Protein AF-A0A9P3KB16-F1 (afdb_monomer)

Solvent-accessible surface area (backbone atoms only — not comparable to full-atom values): 18993 Å² total; per-residue (Å²): 110,73,85,57,46,41,63,59,56,58,50,71,43,92,90,51,77,85,72,90,46,70,66,34,51,51,34,48,50,54,50,52,48,59,69,69,42,68,78,70,62,42,81,82,57,81,92,48,54,38,37,39,39,36,44,54,58,78,57,34,30,32,32,38,38,26,36,63,85,86,82,54,80,40,49,46,47,79,49,72,48,74,52,52,84,74,56,46,72,46,55,71,71,55,37,42,48,49,17,48,55,48,45,52,64,72,40,37,90,69,52,61,77,35,54,36,38,39,38,54,89,60,74,74,65,78,75,40,70,65,54,57,55,47,44,51,71,77,42,74,71,62,88,57,78,47,77,59,78,78,89,89,76,92,78,78,85,80,73,76,98,77,76,95,80,77,82,91,61,89,76,67,54,54,40,33,38,35,34,34,24,49,66,83,40,82,61,46,51,35,31,30,39,24,34,41,90,82,26,44,69,62,21,49,40,54,50,38,24,28,57,30,77,73,41,66,41,97,86,76,37,63,38,28,42,55,72,15,29,51,54,34,15,26,62,80,44,33,42,26,29,36,11,51,71,63,54,68,74,85,44,31,48,30,88,85,41,65,51,39,67,71,85,59,54,83,52,67,43,80,28,56,36,34,28,30,43,39,62,88,56,88,48,40,35,36,39,27,30,32,36,25,61,26,65,47,61,91,43,52,80,72,36,39,45,29,33,32,55,77,41,36,65,68,37,54,50,56,56,34,72,37,28,29,93,88,16,53,51,80,44,60,35,32,26,72,37,47,24,69,113

Radius of gyration: 27.2 Å; Cα contacts (8 Å, |Δi|>4): 676; chains: 1; bounding box: 68×43×79 Å

Secondary structure (DSSP, 8-state):
-HHHHHHHHGGGSTT------HHHHHHHHHHHHHHHS---PPPP-TTS-EEEEEEE-SSEEEEEEEEESSSSEEEEEEEEEEPPTTGGGS-HHHHHHHHHHHHHHHTHHHHTTS-EEEE-S-GGGGG-HHHHHHHHHH-TT---EEEE-SS---------SS-TTS--S--PPPEEEEEEEETTEEEEEEEEEE-TTT-HHHHHHHHHHHHTTT-B-TTSSBS--TT-B--EEETTTEEEE--TTTSSSS---BTTBS-B------S---STTEEEE--SSTT-B-S-EEEESS--GGGTTTS-EEEEEEE-HHHHHHHHHT--TTS--SS-EEEEEEEE-

Structure (mmCIF, N/CA/C/O backbone):
data_AF-A0A9P3KB16-F1
#
_entry.id   AF-A0A9P3KB16-F1
#
loop_
_atom_site.group_PDB
_atom_site.id
_atom_site.type_symbol
_atom_site.label_atom_id
_atom_site.label_alt_id
_atom_site.label_comp_id
_atom_site.label_asym_id
_atom_site.label_entity_id
_atom_site.label_seq_id
_atom_site.pdbx_PDB_ins_code
_atom_site.Cartn_x
_atom_site.Cartn_y
_atom_site.Cartn_z
_atom_site.occupancy
_atom_site.B_iso_or_equiv
_atom_site.auth_seq_id
_atom_site.auth_comp_id
_atom_site.auth_asym_id
_atom_site.auth_atom_id
_atom_site.pdbx_PDB_model_num
ATOM 1 N N . MET A 1 1 ? 28.315 -18.501 -31.834 1.00 42.38 1 MET A N 1
ATOM 2 C CA . MET A 1 1 ? 28.571 -17.438 -32.834 1.00 42.38 1 MET A CA 1
ATOM 3 C C . MET A 1 1 ? 29.915 -17.611 -33.540 1.00 42.38 1 MET A C 1
ATOM 5 O O . MET A 1 1 ? 29.888 -17.788 -34.747 1.00 42.38 1 MET A O 1
ATOM 9 N N . ALA A 1 2 ? 31.057 -17.669 -32.836 1.00 36.41 2 ALA A N 1
ATOM 10 C CA . ALA A 1 2 ? 32.393 -17.720 -33.462 1.00 36.41 2 ALA A CA 1
ATOM 11 C C . ALA A 1 2 ? 32.619 -18.868 -34.477 1.00 36.41 2 ALA A C 1
ATOM 13 O O . ALA A 1 2 ? 33.207 -18.644 -35.528 1.00 36.41 2 ALA A O 1
ATOM 14 N N . GLY A 1 3 ? 32.097 -20.076 -34.220 1.00 54.41 3 GLY A N 1
ATOM 15 C CA . GLY A 1 3 ? 32.200 -21.196 -35.172 1.00 54.41 3 GLY A CA 1
ATOM 16 C C . GLY A 1 3 ? 31.319 -21.061 -36.424 1.00 54.41 3 GLY A C 1
ATOM 17 O O . GLY A 1 3 ? 31.620 -21.660 -37.448 1.00 54.41 3 GLY A O 1
ATOM 18 N N . LEU A 1 4 ? 30.251 -20.257 -36.360 1.00 62.94 4 LEU A N 1
ATOM 19 C CA . LEU A 1 4 ? 29.316 -20.044 -37.472 1.00 62.94 4 LEU A CA 1
ATOM 20 C C . LEU A 1 4 ? 29.816 -18.951 -38.427 1.00 62.94 4 LEU A C 1
ATOM 22 O O . LEU A 1 4 ? 29.608 -19.032 -39.631 1.00 62.94 4 LEU A O 1
ATOM 26 N N . THR A 1 5 ? 30.481 -17.928 -37.885 1.00 64.62 5 THR A N 1
ATOM 27 C CA . THR A 1 5 ? 31.008 -16.790 -38.651 1.00 64.62 5 THR A CA 1
ATOM 28 C C . THR A 1 5 ? 32.402 -17.039 -39.223 1.00 64.62 5 THR A C 1
ATOM 30 O O . THR A 1 5 ? 32.790 -16.323 -40.140 1.00 64.62 5 THR A O 1
ATOM 33 N N . GLY A 1 6 ? 33.126 -18.050 -38.723 1.00 76.62 6 GLY A N 1
ATOM 34 C CA . GLY A 1 6 ? 34.499 -18.398 -39.120 1.00 76.62 6 GLY A CA 1
ATOM 35 C C . GLY A 1 6 ? 34.746 -18.367 -40.635 1.00 76.62 6 GLY A C 1
ATOM 36 O O . GLY A 1 6 ? 35.542 -17.546 -41.088 1.00 76.62 6 GLY A O 1
ATOM 37 N N . PRO A 1 7 ? 33.983 -19.130 -41.445 1.00 82.31 7 PRO A N 1
ATOM 38 C CA . PRO A 1 7 ? 34.168 -19.168 -42.898 1.00 82.31 7 PRO A CA 1
ATOM 39 C C . PRO A 1 7 ? 34.006 -17.816 -43.609 1.00 82.31 7 PRO A C 1
ATOM 41 O O . PRO A 1 7 ? 34.542 -17.642 -44.702 1.00 82.31 7 PRO A O 1
ATOM 44 N N . LEU A 1 8 ? 33.262 -16.874 -43.016 1.00 78.50 8 LEU A N 1
ATOM 45 C CA . LEU A 1 8 ? 33.076 -15.519 -43.543 1.00 78.50 8 LEU A CA 1
ATOM 46 C C . LEU A 1 8 ? 34.171 -14.567 -43.057 1.00 78.50 8 LEU A C 1
ATOM 48 O O . LEU A 1 8 ? 34.629 -13.723 -43.820 1.00 78.50 8 LEU A O 1
ATOM 52 N N . THR A 1 9 ? 34.607 -14.698 -41.804 1.00 78.62 9 THR A N 1
ATOM 53 C CA . THR A 1 9 ? 35.692 -13.879 -41.244 1.00 78.62 9 THR A CA 1
ATOM 54 C C . THR A 1 9 ? 37.057 -14.245 -41.823 1.00 78.62 9 THR A C 1
ATOM 56 O O . THR A 1 9 ? 37.911 -13.372 -41.952 1.00 78.62 9 THR A O 1
ATOM 59 N N . ASP A 1 10 ? 37.251 -15.496 -42.244 1.00 79.69 10 ASP A N 1
ATOM 60 C CA . ASP A 1 10 ? 38.486 -15.966 -42.888 1.00 79.69 10 ASP A CA 1
ATOM 61 C C . ASP A 1 10 ? 38.707 -15.324 -44.272 1.00 79.69 10 ASP A C 1
ATOM 63 O O . ASP A 1 10 ? 39.845 -15.090 -44.685 1.00 79.69 10 ASP A O 1
ATOM 67 N N . LEU A 1 11 ? 37.623 -14.932 -44.954 1.00 81.06 11 LEU A N 1
ATOM 68 C CA . LEU A 1 11 ? 37.686 -14.162 -46.203 1.00 81.06 11 LEU A CA 1
ATOM 69 C C . LEU A 1 11 ? 38.125 -12.702 -46.007 1.00 81.06 11 LEU A C 1
ATOM 71 O O . LEU A 1 11 ? 38.444 -12.030 -46.983 1.00 81.06 11 LEU A O 1
ATOM 75 N N . LEU A 1 12 ? 38.116 -12.194 -44.770 1.00 78.44 12 LEU A N 1
ATOM 76 C CA . LEU A 1 12 ? 38.480 -10.807 -44.449 1.00 78.44 12 LEU A CA 1
ATOM 77 C C . LEU A 1 12 ? 39.939 -10.666 -43.988 1.00 78.44 12 LEU A C 1
ATOM 79 O O . LEU A 1 12 ? 40.393 -9.558 -43.693 1.00 78.44 12 LEU A O 1
ATOM 83 N N . GLN A 1 13 ? 40.677 -11.774 -43.898 1.00 82.25 13 GLN A N 1
ATOM 84 C CA . GLN A 1 13 ? 42.080 -11.768 -43.497 1.00 82.25 13 GLN A CA 1
ATOM 85 C C . GLN A 1 13 ? 42.970 -11.197 -44.616 1.00 82.25 13 GLN A C 1
ATOM 87 O O . GLN A 1 13 ? 42.683 -11.303 -45.806 1.00 82.25 13 GLN A O 1
ATOM 92 N N . LYS A 1 14 ? 44.074 -10.535 -44.252 1.00 70.00 14 LYS A N 1
ATOM 93 C CA . LYS A 1 14 ? 45.000 -9.982 -45.252 1.00 70.00 14 LYS A CA 1
ATOM 94 C C . LYS A 1 14 ? 45.726 -11.117 -45.979 1.00 70.00 14 LYS A C 1
ATOM 96 O O . LYS A 1 14 ? 46.419 -11.899 -45.340 1.00 70.00 14 LYS A O 1
ATOM 101 N N . GLY A 1 15 ? 45.629 -11.141 -47.309 1.00 78.56 15 GLY A N 1
ATOM 102 C CA . GLY A 1 15 ? 46.350 -12.089 -48.168 1.00 78.56 15 GLY A CA 1
ATOM 103 C C . GLY A 1 15 ? 45.543 -13.316 -48.607 1.00 78.56 15 GLY A C 1
ATOM 104 O O . GLY A 1 15 ? 46.065 -14.119 -49.375 1.00 78.56 15 GLY A O 1
ATOM 105 N N . THR A 1 16 ? 44.286 -13.459 -48.178 1.00 74.19 16 THR A N 1
ATOM 106 C CA . THR A 1 16 ? 43.361 -14.477 -48.699 1.00 74.19 16 THR A CA 1
ATOM 107 C C . THR A 1 16 ? 42.649 -13.982 -49.960 1.00 74.19 16 THR A C 1
ATOM 109 O O . THR A 1 16 ? 42.245 -12.823 -50.058 1.00 74.19 16 THR A O 1
ATOM 112 N N . PHE A 1 17 ? 42.518 -14.860 -50.959 1.00 77.38 17 PHE A N 1
ATOM 113 C CA . PHE A 1 17 ? 41.752 -14.566 -52.170 1.00 77.38 17 PHE A CA 1
ATOM 114 C C . PHE A 1 17 ? 40.256 -14.661 -51.850 1.00 77.38 17 PHE A C 1
ATOM 116 O O . PHE A 1 17 ? 39.820 -15.608 -51.194 1.00 77.38 17 PHE A O 1
ATOM 123 N N . TYR A 1 18 ? 39.474 -13.669 -52.277 1.00 80.94 18 TYR A N 1
ATOM 124 C CA . TYR A 1 18 ? 38.044 -13.629 -51.985 1.00 80.94 18 TYR A CA 1
ATOM 125 C C . TYR A 1 18 ? 37.299 -14.605 -52.899 1.00 80.94 18 TYR A C 1
ATOM 127 O O . TYR A 1 18 ? 36.981 -14.281 -54.043 1.00 80.94 18 TYR A O 1
ATOM 135 N N . GLU A 1 19 ? 37.027 -15.805 -52.393 1.00 82.19 19 GLU A N 1
ATOM 136 C CA . GLU A 1 19 ? 36.274 -16.836 -53.104 1.00 82.19 19 GLU A CA 1
ATOM 137 C C . GLU A 1 19 ? 35.084 -17.300 -52.259 1.00 82.19 19 GLU A C 1
ATOM 139 O O . GLU A 1 19 ? 35.229 -17.793 -51.138 1.00 82.19 19 GLU A O 1
ATOM 144 N N . TRP A 1 20 ? 33.879 -17.114 -52.796 1.00 86.31 20 TRP A N 1
ATOM 145 C CA . TRP A 1 20 ? 32.644 -17.472 -52.112 1.00 86.31 20 TRP A CA 1
ATOM 146 C C . TRP A 1 20 ? 32.237 -18.909 -52.450 1.00 86.31 20 TRP A C 1
ATOM 148 O O . TRP A 1 20 ? 31.623 -19.165 -53.485 1.00 86.31 20 TRP A O 1
ATOM 158 N N . GLY A 1 21 ? 32.592 -19.851 -51.577 1.00 90.25 21 GLY A N 1
ATOM 159 C CA . GLY A 1 21 ? 32.304 -21.273 -51.752 1.00 90.25 21 GLY A CA 1
ATOM 160 C C . GLY A 1 21 ? 31.071 -21.769 -50.993 1.00 90.25 21 GLY A C 1
ATOM 161 O O . GLY A 1 21 ? 30.332 -21.023 -50.349 1.00 90.25 21 GLY A O 1
ATOM 162 N N . GLU A 1 22 ? 30.876 -23.087 -51.022 1.00 87.62 22 GLU A N 1
ATOM 163 C CA . GLU A 1 22 ? 29.756 -23.767 -50.359 1.00 87.62 22 GLU A CA 1
ATOM 164 C C . GLU A 1 22 ? 29.765 -23.559 -48.834 1.00 87.62 22 GLU A C 1
ATOM 166 O O . GLU A 1 22 ? 28.727 -23.299 -48.228 1.00 87.62 22 GLU A O 1
ATOM 171 N N . LYS A 1 23 ? 30.950 -23.567 -48.209 1.00 84.25 23 LYS A N 1
ATOM 172 C CA . LYS A 1 23 ? 31.108 -23.327 -46.763 1.00 84.25 23 LYS A CA 1
ATOM 173 C C . LYS A 1 23 ? 30.665 -21.916 -46.367 1.00 84.25 23 LYS A C 1
ATOM 175 O O . LYS A 1 23 ? 30.007 -21.742 -45.342 1.00 84.25 23 LYS A O 1
ATOM 180 N N . GLN A 1 24 ? 30.990 -20.922 -47.192 1.00 88.00 24 GLN A N 1
ATOM 181 C CA . GLN A 1 24 ? 30.577 -19.534 -47.005 1.00 88.00 24 GLN A CA 1
ATOM 182 C C . GLN A 1 24 ? 29.079 -19.368 -47.239 1.00 88.00 24 GLN A C 1
ATOM 184 O O . GLN A 1 24 ? 28.414 -18.705 -46.449 1.00 88.00 24 GLN A O 1
ATOM 189 N N . GLN A 1 25 ? 28.529 -20.027 -48.261 1.00 88.62 25 GLN A N 1
ATOM 190 C CA . GLN A 1 25 ? 27.100 -19.985 -48.559 1.00 88.62 25 GLN A CA 1
ATOM 191 C C . GLN A 1 25 ? 26.252 -20.626 -47.450 1.00 88.62 25 GLN A C 1
ATOM 193 O O . GLN A 1 25 ? 25.207 -20.080 -47.098 1.00 88.62 25 GLN A O 1
ATOM 198 N N . VAL A 1 26 ? 26.699 -21.739 -46.858 1.00 86.38 26 VAL A N 1
ATOM 199 C CA . VAL A 1 26 ? 26.030 -22.380 -45.712 1.00 86.38 26 VAL A CA 1
ATOM 200 C C . VAL A 1 26 ? 26.110 -21.498 -44.465 1.00 86.38 26 VAL A C 1
ATOM 202 O O . VAL A 1 26 ? 25.090 -21.272 -43.814 1.00 86.38 26 VAL A O 1
ATOM 205 N N . ALA A 1 27 ? 27.287 -20.940 -44.159 1.00 79.25 27 ALA A N 1
ATOM 206 C CA . ALA A 1 27 ? 27.463 -20.011 -43.041 1.00 79.25 27 ALA A CA 1
ATOM 207 C C . ALA A 1 27 ? 26.591 -18.753 -43.201 1.00 79.25 27 ALA A C 1
ATOM 209 O O . ALA A 1 27 ? 25.894 -18.346 -42.270 1.00 79.25 27 ALA A O 1
ATOM 210 N N . PHE A 1 28 ? 26.566 -18.175 -44.403 1.00 84.31 28 PHE A N 1
ATOM 211 C CA . PHE A 1 28 ? 25.733 -17.027 -44.741 1.00 84.31 28 PHE A CA 1
ATOM 212 C C . PHE A 1 28 ? 24.244 -17.359 -44.697 1.00 84.31 28 PHE A C 1
ATOM 214 O O . PHE A 1 28 ? 23.473 -16.574 -44.161 1.00 84.31 28 PHE A O 1
ATOM 221 N N . GLY A 1 29 ? 23.822 -18.514 -45.216 1.00 82.69 29 GLY A N 1
ATOM 222 C CA . GLY A 1 29 ? 22.434 -18.968 -45.161 1.00 82.69 29 GLY A CA 1
ATOM 223 C C . GLY A 1 29 ? 21.954 -19.180 -43.727 1.00 82.69 29 GLY A C 1
ATOM 224 O O . GLY A 1 29 ? 20.864 -18.738 -43.376 1.00 82.69 29 GLY A O 1
ATOM 225 N N . ALA A 1 30 ? 22.790 -19.775 -42.874 1.00 75.81 30 ALA A N 1
ATOM 226 C CA . ALA A 1 30 ? 22.502 -19.937 -41.454 1.00 75.81 30 ALA A CA 1
ATOM 227 C C . ALA A 1 30 ? 22.426 -18.588 -40.721 1.00 75.81 30 ALA A C 1
ATOM 229 O O . ALA A 1 30 ? 21.501 -18.373 -39.943 1.00 75.81 30 ALA A O 1
ATOM 230 N N . LEU A 1 31 ? 23.338 -17.652 -41.007 1.00 70.44 31 LEU A N 1
ATOM 231 C CA . LEU A 1 31 ? 23.299 -16.292 -40.457 1.00 70.44 31 LEU A CA 1
ATOM 232 C C . LEU A 1 31 ? 22.093 -15.503 -40.955 1.00 70.44 31 LEU A C 1
ATOM 234 O O . LEU A 1 31 ? 21.411 -14.874 -40.158 1.00 70.44 31 LEU A O 1
ATOM 238 N N . LYS A 1 32 ? 21.793 -15.565 -42.252 1.00 76.31 32 LYS A N 1
ATOM 239 C CA . LYS A 1 32 ? 20.609 -14.953 -42.850 1.00 76.31 32 LYS A CA 1
ATOM 240 C C . LYS A 1 32 ? 19.355 -15.507 -42.191 1.00 76.31 32 LYS A C 1
ATOM 242 O O . LYS A 1 32 ? 18.519 -14.715 -41.788 1.00 76.31 32 LYS A O 1
ATOM 247 N N . ASN A 1 33 ? 19.254 -16.825 -42.022 1.00 70.31 33 ASN A N 1
ATOM 248 C CA . ASN A 1 33 ? 18.137 -17.459 -41.329 1.00 70.31 33 ASN A CA 1
ATOM 249 C C . ASN A 1 33 ? 18.042 -17.012 -39.869 1.00 70.31 33 ASN A C 1
ATOM 251 O O . ASN A 1 33 ? 16.954 -16.651 -39.460 1.00 70.31 33 ASN A O 1
ATOM 255 N N . LEU A 1 34 ? 19.149 -16.931 -39.125 1.00 63.81 34 LEU A N 1
ATOM 256 C CA . LEU A 1 34 ? 19.173 -16.389 -37.758 1.00 63.81 34 LEU A CA 1
ATOM 257 C C . LEU A 1 34 ? 18.807 -14.898 -37.681 1.00 63.81 34 LEU A C 1
ATOM 259 O O . LEU A 1 34 ? 18.257 -14.462 -36.678 1.00 63.81 34 LEU A O 1
ATOM 263 N N . LEU A 1 35 ? 19.126 -14.115 -38.716 1.00 55.97 35 LEU A N 1
ATOM 264 C CA . LEU A 1 35 ? 18.822 -12.684 -38.798 1.00 55.97 35 LEU A CA 1
ATOM 265 C C . LEU A 1 35 ? 17.370 -12.413 -39.215 1.00 55.97 35 LEU A C 1
ATOM 267 O O . LEU A 1 35 ? 16.804 -11.404 -38.803 1.00 55.97 35 LEU A O 1
ATOM 271 N N . ILE A 1 36 ? 16.775 -13.281 -40.043 1.00 63.59 36 ILE A N 1
ATOM 272 C CA . ILE A 1 36 ? 15.382 -13.151 -40.510 1.00 63.59 36 ILE A CA 1
ATOM 273 C C . ILE A 1 36 ? 14.393 -13.963 -39.674 1.00 63.59 36 ILE A C 1
ATOM 275 O O . ILE A 1 36 ? 13.201 -13.674 -39.717 1.00 63.59 36 ILE A O 1
ATOM 279 N N . SER A 1 37 ? 14.852 -14.973 -38.932 1.00 57.31 37 SER A N 1
ATOM 280 C CA . SER A 1 37 ? 14.083 -15.572 -37.853 1.00 57.31 37 SER A CA 1
ATOM 281 C C . SER A 1 37 ? 14.255 -14.634 -36.664 1.00 57.31 37 SER A C 1
ATOM 283 O O . SER A 1 37 ? 15.330 -14.646 -36.060 1.00 57.31 37 SER A O 1
ATOM 285 N N . PRO A 1 38 ? 13.272 -13.779 -36.327 1.00 51.78 38 PRO A N 1
ATOM 286 C CA . PRO A 1 38 ? 13.355 -13.049 -35.075 1.00 51.78 38 PRO A CA 1
ATOM 287 C C . PRO A 1 38 ? 13.623 -14.089 -33.986 1.00 51.78 38 PRO A C 1
ATOM 289 O O . PRO A 1 38 ? 12.954 -15.131 -33.995 1.00 51.78 38 PRO A O 1
ATOM 292 N N . PRO A 1 39 ? 14.600 -13.885 -33.085 1.00 59.47 39 PRO A N 1
ATOM 293 C CA . PRO A 1 39 ? 14.630 -14.705 -31.897 1.00 59.47 39 PRO A CA 1
ATOM 294 C C . PRO A 1 39 ? 13.267 -14.491 -31.253 1.00 59.47 39 PRO A C 1
ATOM 296 O O . PRO A 1 39 ? 12.924 -13.373 -30.865 1.00 59.47 39 PRO A O 1
ATOM 299 N N . VAL A 1 40 ? 12.428 -15.527 -31.302 1.00 59.00 40 VAL A N 1
ATOM 300 C CA . VAL A 1 40 ? 11.066 -15.436 -30.797 1.00 59.00 40 VAL A CA 1
ATOM 301 C C . VAL A 1 40 ? 11.237 -15.116 -29.331 1.00 59.00 40 VAL A C 1
ATOM 303 O O . VAL A 1 40 ? 11.754 -15.956 -28.590 1.00 59.00 40 VAL A O 1
ATOM 306 N N . LEU A 1 41 ? 10.886 -13.883 -28.952 1.00 69.62 41 LEU A N 1
ATOM 307 C CA . LEU A 1 41 ? 10.930 -13.476 -27.562 1.00 69.62 41 LEU A CA 1
ATOM 308 C C . LEU A 1 41 ? 10.138 -14.515 -26.796 1.00 69.62 41 LEU A C 1
ATOM 310 O O . LEU A 1 41 ? 8.968 -14.782 -27.092 1.00 69.62 41 LEU A O 1
ATOM 314 N N . ARG A 1 42 ? 10.819 -15.173 -25.871 1.00 77.75 42 ARG A N 1
ATOM 315 C CA . ARG A 1 42 ? 10.167 -16.166 -25.044 1.00 77.75 42 ARG A CA 1
ATOM 316 C C . ARG A 1 42 ? 9.412 -15.430 -23.957 1.00 77.75 42 ARG A C 1
ATOM 318 O O . ARG A 1 42 ? 9.874 -14.428 -23.418 1.00 77.75 42 ARG A O 1
ATOM 325 N N . ILE A 1 43 ? 8.226 -15.939 -23.651 1.00 81.38 43 ILE A N 1
ATOM 326 C CA . ILE A 1 43 ? 7.506 -15.513 -22.459 1.00 81.38 43 ILE A CA 1
ATOM 327 C C . ILE A 1 43 ? 8.375 -15.900 -21.263 1.00 81.38 43 ILE A C 1
ATOM 329 O O . ILE A 1 43 ? 8.850 -17.035 -21.195 1.00 81.38 43 ILE A O 1
ATOM 333 N N . ALA A 1 44 ? 8.604 -14.936 -20.375 1.00 84.62 44 ALA A N 1
ATOM 334 C CA . ALA A 1 44 ? 9.375 -15.147 -19.163 1.00 84.62 44 ALA A CA 1
ATOM 335 C C . ALA A 1 44 ? 8.728 -16.233 -18.293 1.00 84.62 44 ALA A C 1
ATOM 337 O O . ALA A 1 44 ? 7.508 -16.252 -18.129 1.00 84.62 44 ALA A O 1
ATOM 338 N N . ASP A 1 45 ? 9.550 -17.102 -17.718 1.00 84.06 45 ASP A N 1
ATOM 339 C CA . ASP A 1 45 ? 9.147 -18.114 -16.743 1.00 84.06 45 ASP A CA 1
ATOM 340 C C . ASP A 1 45 ? 9.725 -17.725 -15.374 1.00 84.06 45 ASP A C 1
ATOM 342 O O . ASP A 1 45 ? 10.934 -17.846 -15.179 1.00 84.06 45 ASP A O 1
ATOM 346 N N . PRO A 1 46 ? 8.909 -17.213 -14.437 1.00 77.94 46 PRO A N 1
ATOM 347 C CA . PRO A 1 46 ? 9.390 -16.708 -13.150 1.00 77.94 46 PRO A CA 1
ATOM 348 C C . PRO A 1 46 ? 10.143 -17.737 -12.297 1.00 77.94 46 PRO A C 1
ATOM 350 O O . PRO A 1 46 ? 10.936 -17.345 -11.449 1.00 77.94 46 PRO A O 1
ATOM 353 N N . GLU A 1 47 ? 9.922 -19.034 -12.530 1.00 79.94 47 GLU A N 1
ATOM 354 C CA . GLU A 1 47 ? 10.557 -20.126 -11.779 1.00 79.94 47 GLU A CA 1
ATOM 355 C C . GLU A 1 47 ? 11.983 -20.434 -12.271 1.00 79.94 47 GLU A C 1
ATOM 357 O O . GLU A 1 47 ? 12.678 -21.286 -11.715 1.00 79.94 47 GLU A O 1
ATOM 362 N N . ARG A 1 48 ? 12.435 -19.772 -13.345 1.00 80.69 48 ARG A N 1
ATOM 363 C CA . ARG A 1 48 ? 13.758 -19.979 -13.942 1.00 80.69 48 ARG A CA 1
ATOM 364 C C . ARG A 1 48 ? 14.683 -18.798 -13.672 1.00 80.69 48 ARG A C 1
ATOM 366 O O . ARG A 1 48 ? 14.242 -17.648 -13.723 1.00 80.69 48 ARG A O 1
ATOM 373 N N . PRO A 1 49 ? 15.991 -19.050 -13.486 1.00 81.38 49 PRO A N 1
ATOM 374 C CA . PRO A 1 49 ? 16.951 -17.977 -13.295 1.00 81.38 49 PRO A CA 1
ATOM 375 C C . PRO A 1 49 ? 17.002 -17.074 -14.530 1.00 81.38 49 PRO A C 1
ATOM 377 O O . PRO A 1 49 ? 16.966 -17.542 -15.673 1.00 81.38 49 PRO A O 1
ATOM 380 N N . PHE A 1 50 ? 17.109 -15.773 -14.287 1.00 83.88 50 PHE A N 1
ATOM 381 C CA . PHE A 1 50 ? 17.319 -14.778 -15.325 1.00 83.88 50 PHE A CA 1
ATOM 382 C C . PHE A 1 50 ? 18.804 -14.523 -15.529 1.00 83.88 50 PHE A C 1
ATOM 384 O O . PHE A 1 50 ? 19.596 -14.460 -14.589 1.00 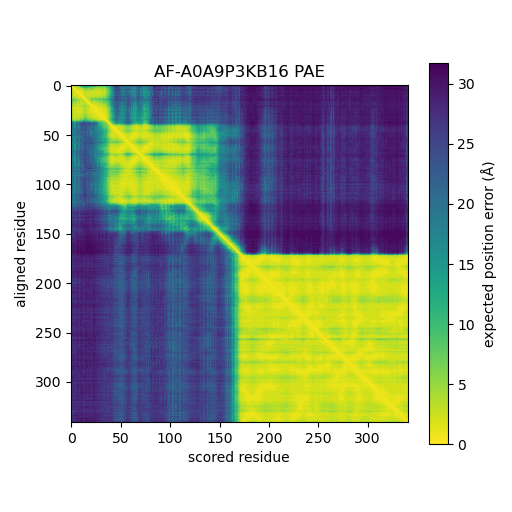83.88 50 PHE A O 1
ATOM 391 N N . GLU A 1 51 ? 19.168 -14.295 -16.781 1.00 86.75 51 GLU A N 1
ATOM 392 C CA . GLU A 1 51 ? 20.478 -13.803 -17.152 1.00 86.75 51 GLU A CA 1
ATOM 393 C C . GLU A 1 51 ? 20.336 -12.419 -17.785 1.00 86.75 51 GLU A C 1
ATOM 395 O O . GLU A 1 51 ? 19.639 -12.245 -18.786 1.00 86.75 51 GLU A O 1
ATOM 400 N N . VAL A 1 52 ? 20.982 -11.424 -17.183 1.00 85.62 52 VAL A N 1
ATOM 401 C CA . VAL A 1 52 ? 21.030 -10.055 -17.695 1.00 85.62 52 VAL A CA 1
ATOM 402 C C . VAL A 1 52 ? 22.407 -9.826 -18.284 1.00 85.62 52 VAL A C 1
ATOM 404 O O . VAL A 1 52 ? 23.401 -9.813 -17.559 1.00 85.62 52 VAL A O 1
ATOM 407 N N . ILE A 1 53 ? 22.468 -9.620 -19.593 1.00 83.94 53 ILE A N 1
ATOM 408 C CA . ILE A 1 53 ? 23.698 -9.211 -20.267 1.00 83.94 53 ILE A CA 1
ATOM 409 C C . ILE A 1 53 ? 23.635 -7.714 -20.501 1.00 83.94 53 ILE A C 1
ATOM 411 O O . ILE A 1 53 ? 22.652 -7.232 -21.059 1.00 83.94 53 ILE A O 1
ATOM 415 N N . THR A 1 54 ? 24.666 -6.986 -20.092 1.00 84.44 54 THR A N 1
ATOM 416 C CA . THR A 1 54 ? 24.763 -5.540 -20.305 1.00 84.44 54 THR A CA 1
ATOM 417 C C . THR A 1 54 ? 25.997 -5.168 -21.100 1.00 84.44 54 THR A C 1
ATOM 419 O O . THR A 1 54 ? 27.012 -5.853 -21.018 1.00 84.44 54 THR A O 1
ATOM 422 N N . ASP A 1 55 ? 25.888 -4.061 -21.825 1.00 81.81 55 ASP A N 1
ATOM 423 C CA . ASP A 1 55 ? 26.976 -3.454 -22.585 1.00 81.81 55 ASP A CA 1
ATOM 424 C C . ASP A 1 55 ? 26.855 -1.924 -22.522 1.00 81.81 55 ASP A C 1
ATOM 426 O O . ASP A 1 55 ? 25.742 -1.370 -22.547 1.00 81.81 55 ASP A O 1
ATOM 430 N N . ALA A 1 56 ? 27.984 -1.226 -22.432 1.00 80.50 56 ALA A N 1
ATOM 431 C CA . ALA A 1 56 ? 28.032 0.225 -22.453 1.00 80.50 56 ALA A CA 1
ATOM 432 C C . ALA A 1 56 ? 29.081 0.758 -23.439 1.00 80.50 56 ALA A C 1
ATOM 434 O O . ALA A 1 56 ? 30.240 0.366 -23.475 1.00 80.50 56 ALA A O 1
ATOM 435 N N . SER A 1 57 ? 28.675 1.772 -24.201 1.00 79.94 57 SER A N 1
ATOM 436 C CA . SER A 1 57 ? 29.541 2.521 -25.116 1.00 79.94 57 SER A CA 1
ATOM 437 C C . SER A 1 57 ? 29.627 3.990 -24.702 1.00 79.94 57 SER A C 1
ATOM 439 O O . SER A 1 57 ? 28.906 4.446 -23.818 1.00 79.94 57 SER A O 1
ATOM 441 N N . ASP A 1 58 ? 30.434 4.794 -25.396 1.00 75.44 58 ASP A N 1
ATOM 442 C CA . ASP A 1 58 ? 30.499 6.245 -25.151 1.00 75.44 58 ASP A CA 1
ATOM 443 C C . ASP A 1 58 ? 29.215 7.009 -25.518 1.00 75.44 58 ASP A C 1
ATOM 445 O O . ASP A 1 58 ? 29.066 8.187 -25.181 1.00 75.44 58 AS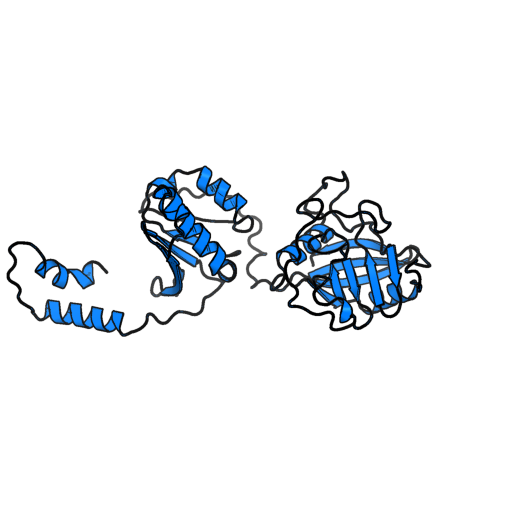P A O 1
ATOM 449 N N . ILE A 1 59 ? 28.282 6.361 -26.219 1.00 66.31 59 ILE A N 1
ATOM 450 C CA . ILE A 1 59 ? 27.078 6.995 -26.768 1.00 66.31 59 ILE A CA 1
ATOM 451 C C . ILE A 1 59 ? 25.771 6.423 -26.212 1.00 66.31 59 ILE A C 1
ATOM 453 O O . ILE A 1 59 ? 24.762 7.137 -26.179 1.00 66.31 59 ILE A O 1
ATOM 457 N N . ALA A 1 60 ? 25.757 5.161 -25.790 1.00 72.75 60 ALA A N 1
ATOM 458 C CA . ALA A 1 60 ? 24.551 4.442 -25.397 1.00 72.75 60 ALA A CA 1
ATOM 459 C C . ALA A 1 60 ? 24.861 3.271 -24.458 1.00 72.75 60 ALA A C 1
ATOM 461 O O . ALA A 1 60 ? 25.972 2.743 -24.459 1.00 72.75 60 ALA A O 1
ATOM 462 N N . ILE A 1 61 ? 23.842 2.860 -23.707 1.00 83.06 61 ILE A N 1
ATOM 463 C CA . ILE A 1 61 ? 23.826 1.626 -22.915 1.00 83.06 61 ILE A CA 1
ATOM 464 C C . ILE A 1 61 ? 22.819 0.647 -23.514 1.00 83.06 61 ILE A C 1
ATOM 466 O O . ILE A 1 61 ? 21.777 1.067 -24.036 1.00 83.06 61 ILE A O 1
ATOM 470 N N . GLY A 1 62 ? 23.120 -0.641 -23.408 1.00 82.19 62 GLY A N 1
ATOM 471 C CA . GLY A 1 62 ? 22.272 -1.733 -23.861 1.00 82.19 62 GLY A CA 1
ATOM 472 C C . GLY A 1 62 ? 22.199 -2.857 -22.835 1.00 82.19 62 GLY A C 1
ATOM 473 O O . GLY A 1 62 ? 23.109 -3.057 -22.030 1.00 82.19 62 GLY A O 1
ATOM 474 N N . ALA A 1 63 ? 21.091 -3.587 -22.866 1.00 87.56 63 ALA A N 1
ATOM 475 C CA . ALA A 1 63 ? 20.902 -4.787 -22.080 1.00 87.56 63 ALA A CA 1
ATOM 476 C C . ALA A 1 63 ? 20.030 -5.809 -22.817 1.00 87.56 63 ALA A C 1
ATOM 478 O O . ALA A 1 63 ? 19.140 -5.459 -23.600 1.00 87.56 63 ALA A O 1
ATOM 479 N N . VAL A 1 64 ? 20.248 -7.084 -22.503 1.00 87.62 64 VAL A N 1
ATOM 480 C CA . VAL A 1 64 ? 19.416 -8.210 -22.937 1.00 87.62 64 VAL A CA 1
ATOM 481 C C . VAL A 1 64 ? 19.034 -9.044 -21.722 1.00 87.62 64 VAL A C 1
ATOM 483 O O . VAL A 1 64 ? 19.900 -9.449 -20.948 1.00 87.62 64 VAL A O 1
ATOM 486 N N . LEU A 1 65 ? 17.739 -9.307 -21.572 1.00 89.81 65 LEU A N 1
ATOM 487 C CA . LEU A 1 65 ? 17.196 -10.228 -20.584 1.00 89.81 65 LEU A CA 1
ATOM 488 C C . LEU A 1 65 ? 17.008 -11.592 -21.234 1.00 89.81 65 LEU A C 1
ATOM 490 O O . LEU A 1 65 ? 16.351 -11.688 -22.273 1.00 89.81 65 LEU A O 1
ATOM 494 N N . MET A 1 66 ? 17.544 -12.641 -20.624 1.00 88.00 66 MET A N 1
ATOM 495 C CA . MET A 1 66 ? 17.493 -14.000 -21.156 1.00 88.00 66 MET A CA 1
ATOM 496 C C . MET A 1 66 ? 17.139 -15.025 -20.083 1.00 88.00 66 MET A C 1
ATOM 498 O O . MET A 1 66 ? 17.354 -14.795 -18.895 1.00 88.00 66 MET A O 1
ATOM 502 N N . GLN A 1 67 ? 16.623 -16.172 -20.520 1.00 88.69 67 GLN A N 1
ATOM 503 C CA . GLN A 1 67 ? 16.430 -17.362 -19.689 1.00 88.69 67 GLN A CA 1
ATOM 504 C C . GLN A 1 67 ? 16.773 -18.622 -20.483 1.00 88.69 67 GLN A C 1
ATOM 506 O O . GLN A 1 67 ? 16.636 -18.651 -21.708 1.00 88.69 67 GLN A O 1
ATOM 511 N N . ASP A 1 68 ? 17.205 -19.673 -19.786 1.00 84.75 68 ASP A N 1
ATOM 512 C CA . ASP A 1 68 ? 17.416 -20.990 -20.387 1.00 84.75 68 ASP A CA 1
ATOM 513 C C . ASP A 1 68 ? 16.177 -21.883 -20.199 1.00 84.75 68 ASP A C 1
ATOM 515 O O . ASP A 1 68 ? 15.777 -22.235 -19.084 1.00 84.75 68 ASP A O 1
ATOM 519 N N . PHE A 1 69 ? 15.572 -22.279 -21.319 1.00 79.25 69 PHE A N 1
ATOM 520 C CA . PHE A 1 69 ? 14.407 -23.170 -21.365 1.00 79.25 69 PHE A CA 1
ATOM 521 C C . PHE A 1 69 ? 14.771 -24.632 -21.678 1.00 79.25 69 PHE A C 1
ATOM 523 O O . PHE A 1 69 ? 13.899 -25.407 -22.063 1.00 79.25 69 PHE A O 1
ATOM 530 N N . GLY A 1 70 ? 16.043 -25.013 -21.540 1.00 77.69 70 GLY A N 1
ATOM 531 C CA . GLY A 1 70 ? 16.566 -26.345 -21.863 1.00 77.69 70 GLY A CA 1
ATOM 532 C C . GLY A 1 70 ? 17.190 -26.460 -23.258 1.00 77.69 70 GLY A C 1
ATOM 533 O O . GLY A 1 70 ? 17.636 -27.539 -23.628 1.00 77.69 70 GLY A O 1
ATOM 534 N N . ASN A 1 71 ? 17.245 -25.361 -24.019 1.00 76.12 71 ASN A N 1
ATOM 535 C CA . ASN A 1 71 ? 17.854 -25.285 -25.355 1.00 76.12 71 ASN A CA 1
ATOM 536 C C . ASN A 1 71 ? 18.904 -24.157 -25.433 1.00 76.12 71 ASN A C 1
ATOM 538 O O . ASN A 1 71 ? 19.166 -23.620 -26.511 1.00 76.12 71 ASN A O 1
ATOM 542 N N . GLY A 1 72 ? 19.473 -23.773 -24.288 1.00 78.56 72 GLY A N 1
ATOM 543 C CA . GLY A 1 72 ? 20.367 -22.632 -24.154 1.00 78.56 72 GLY A CA 1
ATOM 544 C C . GLY A 1 72 ? 19.618 -21.320 -23.920 1.00 78.56 72 GLY A C 1
ATOM 545 O O . GLY A 1 72 ? 18.386 -21.265 -23.916 1.00 78.56 72 GLY A O 1
ATOM 546 N N . LEU A 1 73 ? 20.391 -20.250 -23.717 1.00 80.38 73 LEU A N 1
ATOM 547 C CA . LEU A 1 73 ? 19.868 -18.920 -23.408 1.00 80.38 73 LEU A CA 1
ATOM 548 C C . LEU A 1 73 ? 19.038 -18.364 -24.564 1.00 80.38 73 LEU A C 1
ATOM 550 O O . LEU A 1 73 ? 19.504 -18.260 -25.700 1.00 80.38 73 LEU A O 1
ATOM 554 N N . GLN A 1 74 ? 17.809 -17.977 -24.244 1.00 86.19 74 GLN A N 1
ATOM 555 C CA . GLN A 1 74 ? 16.857 -17.393 -25.176 1.00 86.19 74 GLN A CA 1
ATOM 556 C C . GLN A 1 74 ? 16.437 -16.008 -24.680 1.00 86.19 74 GLN A C 1
ATOM 558 O O . GLN A 1 74 ? 16.215 -15.829 -23.479 1.00 86.19 74 GLN A O 1
ATOM 563 N N . PRO A 1 75 ? 16.316 -15.021 -25.580 1.00 85.50 75 PRO A N 1
ATOM 564 C CA . PRO A 1 75 ? 15.971 -13.665 -25.194 1.00 85.50 75 PRO A CA 1
ATOM 565 C C . PRO A 1 75 ? 14.496 -13.541 -24.817 1.00 85.50 75 PRO A C 1
ATOM 567 O O . PRO A 1 75 ? 13.600 -14.025 -25.511 1.00 85.50 75 PRO A O 1
ATOM 570 N N . ILE A 1 76 ? 14.273 -12.850 -23.706 1.00 87.75 76 ILE A N 1
ATOM 571 C CA . ILE A 1 76 ? 12.972 -12.458 -23.164 1.00 87.75 76 ILE A CA 1
ATOM 572 C C . ILE A 1 76 ? 12.665 -11.012 -23.549 1.00 87.75 76 ILE A C 1
ATOM 574 O O . ILE A 1 76 ? 11.558 -10.697 -23.980 1.00 87.75 76 ILE A O 1
ATOM 578 N N . ALA A 1 77 ? 13.650 -10.121 -23.399 1.00 85.12 77 ALA A N 1
ATOM 579 C CA . ALA A 1 77 ? 13.498 -8.700 -23.673 1.00 85.1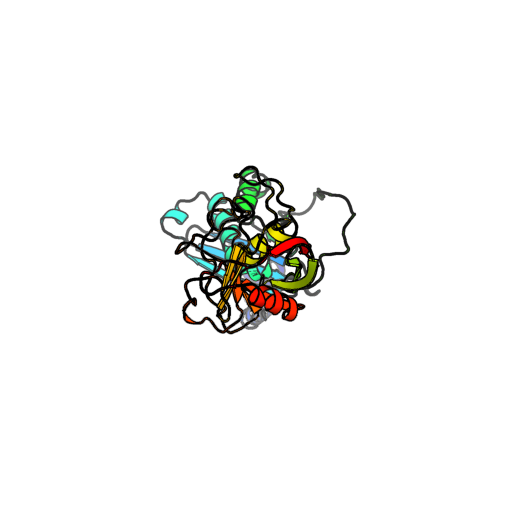2 77 ALA A CA 1
ATOM 580 C C . ALA A 1 77 ? 14.834 -8.050 -24.054 1.00 85.12 77 ALA A C 1
ATOM 582 O O . ALA A 1 77 ? 15.903 -8.475 -23.615 1.00 85.12 77 ALA A O 1
ATOM 583 N N . TYR A 1 78 ? 14.747 -6.978 -24.838 1.00 84.81 78 TYR A N 1
ATOM 584 C CA . TYR A 1 78 ? 15.864 -6.106 -25.195 1.00 84.81 78 TYR A CA 1
ATOM 585 C C . TYR A 1 78 ? 15.583 -4.702 -24.676 1.00 84.81 78 TYR A C 1
ATOM 587 O O . TYR A 1 78 ? 14.443 -4.246 -24.735 1.00 84.81 78 TYR A O 1
ATOM 595 N N . GLU A 1 79 ? 16.613 -4.018 -24.192 1.00 86.50 79 GLU A N 1
ATOM 596 C CA . GLU A 1 79 ? 16.510 -2.638 -23.728 1.00 86.50 79 GLU A CA 1
ATOM 597 C C . GLU A 1 79 ? 17.757 -1.858 -24.134 1.00 86.50 79 GLU A C 1
ATOM 599 O O . GLU A 1 79 ? 18.880 -2.346 -24.025 1.00 86.50 79 GLU A O 1
ATOM 604 N N . SER A 1 80 ? 17.575 -0.627 -24.609 1.00 82.25 80 SER A N 1
ATOM 605 C CA . SER A 1 80 ? 18.698 0.260 -24.910 1.00 82.25 80 SER A CA 1
ATOM 606 C C . SER A 1 80 ? 18.282 1.719 -24.837 1.00 82.25 80 SER A C 1
ATOM 608 O O . SER A 1 80 ? 17.160 2.082 -25.193 1.00 82.25 80 SER A O 1
ATOM 610 N N . ARG A 1 81 ? 19.211 2.585 -24.426 1.00 86.25 81 ARG A N 1
ATOM 611 C CA . ARG A 1 81 ? 19.002 4.034 -24.487 1.00 86.25 81 ARG A CA 1
ATOM 612 C C . ARG A 1 81 ? 20.285 4.791 -24.776 1.00 86.25 81 ARG A C 1
ATOM 614 O O . ARG A 1 81 ? 21.380 4.385 -24.389 1.00 86.25 81 ARG A O 1
ATOM 621 N N . LYS A 1 82 ? 20.135 5.960 -25.399 1.00 74.88 82 LYS A N 1
ATOM 622 C CA . LYS A 1 82 ? 21.233 6.921 -25.547 1.00 74.88 82 LYS A CA 1
ATOM 623 C C . LYS A 1 82 ? 21.620 7.501 -24.185 1.00 74.88 82 LYS A C 1
ATOM 625 O O . LYS A 1 82 ? 20.758 7.782 -23.349 1.00 74.88 82 LYS A O 1
ATOM 630 N N . MET A 1 83 ? 22.917 7.720 -23.999 1.00 76.06 83 MET A N 1
ATOM 631 C CA . MET A 1 83 ? 23.449 8.414 -22.829 1.00 76.06 83 MET A CA 1
ATOM 632 C C . MET A 1 83 ? 23.197 9.920 -22.926 1.00 76.06 83 MET A C 1
ATOM 634 O O . MET A 1 83 ? 23.368 10.537 -23.990 1.00 76.06 83 MET A O 1
ATOM 638 N N . GLN A 1 84 ? 22.840 10.516 -21.791 1.00 76.56 84 GLN A N 1
ATOM 639 C CA . GLN A 1 84 ? 22.765 11.961 -21.606 1.00 76.56 84 GLN A CA 1
ATOM 640 C C . GLN A 1 84 ? 24.165 12.580 -21.670 1.00 76.56 84 GLN A C 1
ATOM 642 O O . GLN A 1 84 ? 25.157 11.921 -21.371 1.00 76.56 84 GLN A O 1
ATOM 647 N N . THR A 1 85 ? 24.259 13.870 -22.000 1.00 72.88 85 THR A N 1
ATOM 648 C CA . THR A 1 85 ? 25.545 14.577 -22.145 1.00 72.88 85 THR A CA 1
ATOM 649 C C . THR A 1 85 ? 26.451 14.431 -20.918 1.00 72.88 85 THR A C 1
ATOM 651 O O . THR A 1 85 ? 27.653 14.254 -21.073 1.00 72.88 85 THR A O 1
ATOM 654 N N . ALA A 1 86 ? 25.881 14.446 -19.708 1.00 75.44 86 ALA A N 1
ATOM 655 C CA . ALA A 1 86 ? 26.636 14.249 -18.471 1.00 75.44 86 ALA A CA 1
ATOM 656 C C . ALA A 1 86 ? 27.138 12.801 -18.294 1.00 75.44 86 ALA A C 1
ATOM 658 O O . ALA A 1 86 ? 28.271 12.601 -17.868 1.00 75.44 86 ALA A O 1
ATOM 659 N N . GLU A 1 87 ? 26.327 11.805 -18.666 1.00 73.94 87 GLU A N 1
ATOM 660 C CA . GLU A 1 87 ? 26.642 10.370 -18.541 1.00 73.94 87 GLU A CA 1
ATOM 661 C C . GLU A 1 87 ? 27.770 9.942 -19.497 1.00 73.94 87 GLU A C 1
ATOM 663 O O . GLU A 1 87 ? 28.550 9.046 -19.189 1.00 73.94 87 GLU A O 1
ATOM 668 N N . ARG A 1 88 ? 27.924 10.626 -20.640 1.00 75.88 88 ARG A N 1
ATOM 669 C CA . ARG A 1 88 ? 29.009 10.350 -21.604 1.00 75.88 88 ARG A CA 1
ATOM 670 C C . ARG A 1 88 ? 30.403 10.616 -21.044 1.00 75.88 88 ARG A C 1
ATOM 672 O O . ARG A 1 88 ? 31.368 10.008 -21.499 1.00 75.88 88 ARG A O 1
ATOM 679 N N . ASN A 1 89 ? 30.501 11.495 -20.050 1.00 81.62 89 ASN A N 1
ATOM 680 C CA . ASN A 1 89 ? 31.763 11.829 -19.395 1.00 81.62 89 ASN A CA 1
ATOM 681 C C . ASN A 1 89 ? 32.120 10.853 -18.266 1.00 81.62 89 ASN A C 1
ATOM 683 O O . ASN A 1 89 ? 33.164 11.012 -17.637 1.00 81.62 89 ASN A O 1
ATOM 687 N N . TYR A 1 90 ? 31.268 9.863 -17.981 1.00 79.88 90 TYR A N 1
ATOM 688 C CA . TYR A 1 90 ? 31.560 8.875 -16.952 1.00 79.88 90 TYR A CA 1
ATOM 689 C C . TYR A 1 90 ? 32.739 7.981 -17.361 1.00 79.88 90 TYR A C 1
ATOM 691 O O . TYR A 1 90 ? 32.884 7.642 -18.544 1.00 79.88 90 TYR A O 1
ATOM 699 N N . PRO A 1 91 ? 33.579 7.567 -16.395 1.00 79.69 91 PRO A N 1
ATOM 700 C CA . PRO A 1 91 ? 34.544 6.500 -16.612 1.00 79.69 91 PRO A CA 1
ATOM 701 C C . PRO A 1 91 ? 33.868 5.226 -17.139 1.00 79.69 91 PRO A C 1
ATOM 703 O O . PRO A 1 91 ? 32.713 4.953 -16.820 1.00 79.69 91 PRO A O 1
ATOM 706 N N . VAL A 1 92 ? 34.600 4.410 -17.903 1.00 74.50 92 VAL A N 1
ATOM 707 C CA . VAL A 1 92 ? 34.063 3.184 -18.535 1.00 74.50 92 VAL A CA 1
ATOM 708 C C . VAL A 1 92 ? 33.373 2.257 -17.524 1.00 74.50 92 VAL A C 1
ATOM 710 O O . VAL A 1 92 ? 32.269 1.793 -17.772 1.00 74.50 92 VAL A O 1
ATOM 713 N N . HIS A 1 93 ? 33.949 2.060 -16.337 1.00 73.31 93 HIS A N 1
ATOM 714 C CA . HIS A 1 93 ? 33.340 1.222 -15.297 1.00 73.31 93 HIS A CA 1
ATOM 715 C C . HIS A 1 93 ? 32.016 1.782 -14.741 1.00 73.31 93 HIS A C 1
ATOM 717 O O . HIS A 1 93 ? 31.126 1.010 -14.390 1.00 73.31 93 HIS A O 1
ATOM 723 N N . ASP A 1 94 ? 31.864 3.107 -14.675 1.00 76.12 94 ASP A N 1
ATOM 724 C CA . ASP A 1 94 ? 30.622 3.753 -14.236 1.00 76.12 94 ASP A CA 1
ATOM 725 C C . ASP A 1 94 ? 29.552 3.696 -15.336 1.00 76.12 94 ASP A C 1
ATOM 727 O O . ASP A 1 94 ? 28.363 3.575 -15.039 1.00 76.12 94 ASP A O 1
ATOM 731 N N . LYS A 1 95 ? 29.964 3.728 -16.610 1.00 79.81 95 LYS A N 1
ATOM 732 C CA . LYS A 1 95 ? 29.081 3.502 -17.766 1.00 79.81 95 LYS A CA 1
ATOM 733 C C . LYS A 1 95 ? 28.524 2.077 -17.782 1.00 79.81 95 LYS A C 1
ATOM 735 O O . LYS A 1 95 ? 27.319 1.899 -17.948 1.00 79.81 95 LYS A O 1
ATOM 740 N N . GLU A 1 96 ? 29.375 1.088 -17.534 1.00 78.56 96 GLU A N 1
ATOM 741 C CA . GLU A 1 96 ? 28.974 -0.316 -17.382 1.00 78.56 96 GLU A CA 1
ATOM 742 C C . GLU A 1 96 ? 28.011 -0.503 -16.201 1.00 78.56 96 GLU A C 1
ATOM 744 O O . GLU A 1 96 ? 26.951 -1.113 -16.331 1.00 78.56 96 GLU A O 1
ATOM 749 N N . MET A 1 97 ? 28.311 0.115 -15.053 1.00 77.81 97 MET A N 1
ATOM 750 C CA . MET A 1 97 ? 27.408 0.099 -13.899 1.00 77.81 97 MET A CA 1
ATOM 751 C C . MET A 1 97 ? 26.049 0.732 -14.223 1.00 77.81 97 MET A C 1
ATOM 753 O O . MET A 1 97 ? 25.000 0.220 -13.826 1.00 77.81 97 MET A O 1
ATOM 757 N N . LEU A 1 98 ? 26.054 1.846 -14.957 1.00 80.06 98 LEU A N 1
ATOM 758 C CA . LEU A 1 98 ? 24.841 2.529 -15.389 1.00 80.06 98 LEU A CA 1
ATOM 759 C C . LEU A 1 98 ? 23.975 1.631 -16.283 1.00 80.06 98 LEU A C 1
ATOM 761 O O . LEU A 1 98 ? 22.752 1.658 -16.135 1.00 80.06 98 LEU A O 1
ATOM 765 N N . ALA A 1 99 ? 24.582 0.823 -17.159 1.00 81.12 99 ALA A N 1
ATOM 766 C CA . ALA A 1 99 ? 23.868 -0.155 -17.978 1.00 81.12 99 ALA A CA 1
ATOM 767 C C . ALA A 1 99 ? 23.139 -1.193 -17.112 1.00 81.12 99 ALA A C 1
ATOM 769 O O . ALA A 1 99 ? 21.942 -1.419 -17.307 1.00 81.12 99 ALA A O 1
ATOM 770 N N . ILE A 1 100 ? 23.805 -1.733 -16.086 1.00 81.94 100 ILE A N 1
ATOM 771 C CA . ILE A 1 100 ? 23.189 -2.693 -15.157 1.00 81.94 100 ILE A CA 1
ATOM 772 C C . ILE A 1 100 ? 22.060 -2.040 -14.355 1.00 81.94 100 ILE A C 1
ATOM 774 O O . ILE A 1 100 ? 20.949 -2.565 -14.297 1.00 81.94 100 ILE A O 1
ATOM 778 N N . VAL A 1 101 ? 22.294 -0.859 -13.779 1.00 80.00 101 VAL A N 1
ATOM 779 C CA . VAL A 1 101 ? 21.267 -0.142 -13.006 1.00 80.00 101 VAL A CA 1
ATOM 780 C C . VAL A 1 101 ? 20.048 0.188 -13.869 1.00 80.00 101 VAL A C 1
ATOM 782 O O . VAL A 1 101 ? 18.914 0.090 -13.398 1.00 80.00 101 VAL A O 1
ATOM 785 N N . HIS A 1 102 ? 20.260 0.584 -15.125 1.00 83.44 102 HIS A N 1
ATOM 786 C CA . HIS A 1 102 ? 19.176 0.852 -16.068 1.00 83.44 102 HIS A CA 1
ATOM 787 C C . HIS A 1 102 ? 18.369 -0.415 -16.361 1.00 83.44 102 HIS A C 1
ATOM 789 O O . HIS A 1 102 ? 17.152 -0.403 -16.184 1.00 83.44 102 HIS A O 1
ATOM 795 N N . ALA A 1 103 ? 19.040 -1.518 -16.706 1.00 82.44 103 ALA A N 1
ATOM 796 C CA . ALA A 1 103 ? 18.398 -2.803 -16.984 1.00 82.44 103 ALA A CA 1
ATOM 797 C C . ALA A 1 103 ? 17.522 -3.277 -15.814 1.00 82.44 103 ALA A C 1
ATOM 799 O O . ALA A 1 103 ? 16.358 -3.628 -16.000 1.00 82.44 103 ALA A O 1
ATOM 800 N N . PHE A 1 104 ? 18.037 -3.197 -14.585 1.00 82.88 104 PHE A N 1
ATOM 801 C CA . PHE A 1 104 ? 17.299 -3.613 -13.390 1.00 82.88 104 PHE A CA 1
ATOM 802 C C . PHE A 1 104 ? 16.122 -2.697 -13.046 1.00 82.88 104 PHE A C 1
ATOM 804 O O . PHE A 1 104 ? 15.127 -3.159 -12.489 1.00 82.88 104 PHE A O 1
ATOM 811 N N . LYS A 1 105 ? 16.202 -1.402 -13.375 1.00 78.25 105 LYS A N 1
ATOM 812 C CA . LYS A 1 105 ? 15.066 -0.484 -13.216 1.00 78.25 105 LYS A CA 1
ATOM 813 C C . LYS A 1 105 ? 13.950 -0.799 -14.205 1.00 78.25 105 LYS A C 1
ATOM 815 O O . LYS A 1 105 ? 12.790 -0.809 -13.801 1.00 78.25 105 LYS A O 1
ATOM 820 N N . ILE A 1 106 ? 14.296 -1.054 -15.466 1.00 81.94 106 ILE A N 1
ATOM 821 C CA . ILE A 1 106 ? 13.321 -1.358 -16.521 1.00 81.94 106 ILE A CA 1
ATOM 822 C C . ILE A 1 106 ? 12.673 -2.724 -16.283 1.00 81.94 106 ILE A C 1
ATOM 824 O O . ILE A 1 106 ? 11.450 -2.832 -16.273 1.00 81.94 106 ILE A O 1
ATOM 828 N N . TRP A 1 107 ? 13.471 -3.754 -16.004 1.00 87.12 107 TRP A N 1
ATOM 829 C CA . TRP A 1 107 ? 12.987 -5.123 -15.796 1.00 87.12 107 TRP A CA 1
ATOM 830 C C . TRP A 1 107 ? 12.739 -5.467 -14.340 1.00 87.12 107 TRP A C 1
ATOM 832 O O . TRP A 1 107 ? 12.759 -6.635 -13.956 1.00 87.12 107 TRP A O 1
ATOM 842 N N . ARG A 1 108 ? 12.443 -4.461 -13.518 1.00 79.06 108 ARG A N 1
ATOM 843 C CA . ARG A 1 108 ? 12.110 -4.675 -12.111 1.00 79.06 108 ARG A CA 1
ATOM 844 C C . ARG A 1 108 ? 10.967 -5.679 -11.945 1.00 79.06 108 ARG A C 1
ATOM 846 O O . ARG A 1 108 ? 11.006 -6.472 -11.012 1.00 79.06 108 ARG A O 1
ATOM 853 N N . CYS A 1 109 ? 9.991 -5.669 -12.853 1.00 74.31 109 CYS A N 1
ATOM 854 C CA . CYS A 1 109 ? 8.881 -6.621 -12.871 1.00 74.31 109 CYS A CA 1
ATOM 855 C C . CYS A 1 109 ? 9.303 -8.083 -13.098 1.00 74.31 109 CYS A C 1
ATOM 857 O O . CYS A 1 109 ? 8.598 -8.968 -12.634 1.00 74.31 109 CYS A O 1
ATOM 859 N N . TYR A 1 110 ? 10.430 -8.337 -13.772 1.00 77.62 110 TYR A N 1
ATOM 860 C CA . TYR A 1 110 ? 10.954 -9.689 -14.002 1.00 77.62 110 TYR A CA 1
ATOM 861 C C . TYR A 1 110 ? 11.976 -10.102 -12.947 1.00 77.62 110 TYR A C 1
ATOM 863 O O . TYR A 1 110 ? 11.990 -11.236 -12.493 1.00 77.62 110 TYR A O 1
ATOM 871 N N . LEU A 1 111 ? 12.851 -9.172 -12.571 1.00 77.06 111 LEU A N 1
ATOM 872 C CA . LEU A 1 111 ? 14.059 -9.486 -11.819 1.00 77.06 111 LEU A CA 1
ATOM 873 C C . LEU A 1 111 ? 13.851 -9.441 -10.297 1.00 77.06 111 LEU A C 1
ATOM 875 O O . LEU A 1 111 ? 14.680 -9.956 -9.549 1.00 77.06 111 LEU A O 1
ATOM 879 N N . THR A 1 112 ? 12.790 -8.787 -9.806 1.00 68.50 112 THR A N 1
ATOM 880 C CA . THR A 1 112 ? 12.562 -8.664 -8.357 1.00 68.50 112 THR A CA 1
ATOM 881 C C . THR A 1 112 ? 12.207 -10.027 -7.768 1.00 68.50 112 THR A C 1
ATOM 883 O O . THR A 1 112 ? 11.160 -10.577 -8.087 1.00 68.50 112 THR A O 1
ATOM 886 N N . GLY A 1 113 ? 13.056 -10.535 -6.872 1.00 61.81 113 GLY A N 1
ATOM 887 C CA . GLY A 1 113 ? 12.846 -11.820 -6.194 1.00 61.81 113 GLY A CA 1
ATOM 888 C C . GLY A 1 113 ? 13.254 -13.053 -7.004 1.00 61.81 113 GLY A C 1
ATOM 889 O O . GLY A 1 113 ? 13.155 -14.153 -6.476 1.00 61.81 113 GLY A O 1
ATOM 890 N N . ALA A 1 114 ? 13.740 -12.881 -8.236 1.00 66.19 114 ALA A N 1
ATOM 891 C CA . ALA A 1 114 ? 14.266 -13.974 -9.043 1.00 66.19 114 ALA A CA 1
ATOM 892 C C . ALA A 1 114 ? 15.777 -14.154 -8.830 1.00 66.19 114 ALA A C 1
ATOM 894 O O . ALA A 1 114 ? 16.482 -13.207 -8.465 1.00 66.19 114 ALA A O 1
ATOM 895 N N . ASP A 1 115 ? 16.286 -15.351 -9.115 1.00 69.75 115 ASP A N 1
ATOM 896 C CA . ASP A 1 115 ? 17.725 -15.582 -9.216 1.00 69.75 115 ASP A CA 1
ATOM 897 C C . ASP A 1 115 ? 18.252 -14.926 -10.492 1.00 69.75 115 ASP A C 1
ATOM 899 O O . ASP A 1 115 ? 17.848 -15.287 -11.600 1.00 69.75 115 ASP A O 1
ATOM 903 N N . VAL A 1 116 ? 19.147 -13.943 -10.345 1.00 74.75 116 VAL A N 1
ATOM 904 C CA . VAL A 1 116 ? 19.674 -13.167 -11.473 1.00 74.75 116 VAL A CA 1
ATOM 905 C C . VAL A 1 116 ? 21.189 -13.290 -11.562 1.00 74.75 116 VAL A C 1
ATOM 907 O O . VAL A 1 116 ? 21.932 -12.908 -10.653 1.00 74.75 116 VAL A O 1
ATOM 910 N N . MET A 1 117 ? 21.662 -13.755 -12.712 1.00 78.25 117 MET A N 1
ATOM 911 C CA . MET A 1 117 ? 23.066 -13.680 -13.093 1.00 78.25 117 MET A CA 1
ATOM 912 C C . MET A 1 117 ? 23.276 -12.488 -14.022 1.00 78.25 117 MET A C 1
ATOM 914 O O . MET A 1 117 ? 22.578 -12.340 -15.022 1.00 78.25 117 MET A O 1
ATOM 918 N N . VAL A 1 118 ? 24.252 -11.640 -13.709 1.00 79.00 118 VAL A N 1
ATOM 919 C CA . VAL A 1 118 ? 24.606 -10.493 -14.547 1.00 79.00 118 VAL A CA 1
ATOM 920 C C . VAL A 1 118 ? 25.917 -10.792 -15.261 1.00 79.00 118 VAL A C 1
ATOM 922 O O . VAL A 1 118 ? 26.915 -11.154 -14.629 1.00 79.00 118 VAL A O 1
ATOM 925 N N . ARG A 1 119 ? 25.926 -10.629 -16.586 1.00 76.94 119 ARG A N 1
ATOM 926 C CA . ARG A 1 119 ? 27.136 -10.691 -17.404 1.00 76.94 119 ARG A CA 1
ATOM 927 C C . ARG A 1 119 ? 27.451 -9.321 -17.989 1.00 76.94 119 ARG A C 1
ATOM 929 O O . ARG A 1 119 ? 26.624 -8.705 -18.652 1.00 76.94 119 ARG A O 1
ATOM 936 N N . THR A 1 120 ? 28.680 -8.895 -17.760 1.00 77.50 120 THR A N 1
ATOM 937 C CA . THR A 1 120 ? 29.321 -7.713 -18.342 1.00 77.50 120 THR A CA 1
ATOM 938 C C . THR A 1 120 ? 30.726 -8.149 -18.741 1.00 77.50 120 THR A C 1
ATOM 940 O O . THR A 1 120 ? 31.314 -9.032 -18.108 1.00 77.50 120 THR A O 1
ATOM 943 N N . ASP A 1 121 ? 31.258 -7.582 -19.812 1.00 66.69 121 ASP A N 1
ATOM 944 C CA . ASP A 1 121 ? 32.604 -7.877 -20.302 1.00 66.69 121 ASP A CA 1
ATOM 945 C C . ASP A 1 121 ? 33.697 -7.083 -19.554 1.00 66.69 121 ASP A C 1
ATOM 947 O O . ASP A 1 121 ? 34.899 -7.289 -19.770 1.00 66.69 121 ASP A O 1
ATOM 951 N N . HIS A 1 122 ? 33.308 -6.217 -18.613 1.00 63.56 122 HIS A N 1
ATOM 952 C CA . HIS A 1 122 ? 34.234 -5.320 -17.945 1.00 63.56 122 HIS A CA 1
ATOM 953 C C . HIS A 1 122 ? 34.829 -5.911 -16.656 1.00 63.56 122 HIS A C 1
ATOM 955 O O . HIS A 1 122 ? 34.265 -5.820 -15.562 1.00 63.56 122 HIS A O 1
ATOM 961 N N . LYS A 1 123 ? 36.056 -6.444 -16.774 1.00 55.97 123 LYS A N 1
ATOM 962 C CA . LYS A 1 123 ? 36.824 -7.108 -15.693 1.00 55.97 123 LYS A CA 1
ATOM 963 C C . LYS A 1 123 ? 36.936 -6.314 -14.386 1.00 55.97 123 LYS A C 1
ATOM 965 O O . LYS A 1 123 ? 37.078 -6.906 -13.318 1.00 55.97 123 LYS A O 1
ATOM 970 N N . SER A 1 124 ? 36.886 -4.984 -14.444 1.00 54.00 124 SER A N 1
ATOM 971 C CA . SER A 1 124 ? 37.016 -4.128 -13.259 1.00 54.00 124 SER A CA 1
ATOM 972 C C . SER A 1 124 ? 35.854 -4.296 -12.274 1.00 54.00 124 SER A C 1
ATOM 974 O O . SER A 1 124 ? 36.037 -4.022 -11.092 1.00 54.00 124 SER A O 1
ATOM 976 N N . LEU A 1 125 ? 34.683 -4.770 -12.726 1.00 55.44 125 LEU A N 1
ATOM 977 C CA . LEU A 1 125 ? 33.478 -4.918 -11.900 1.00 55.44 125 LEU A CA 1
ATOM 978 C C . LEU A 1 125 ? 33.518 -6.112 -10.934 1.00 55.44 125 LEU A C 1
ATOM 980 O O . LEU A 1 125 ? 32.749 -6.126 -9.974 1.00 55.44 125 LEU A O 1
ATOM 984 N N . HIS A 1 126 ? 34.446 -7.060 -11.109 1.00 52.69 126 HIS A N 1
ATOM 985 C CA . HIS A 1 126 ? 34.613 -8.195 -10.190 1.00 52.69 126 HIS A CA 1
ATOM 986 C C . HIS A 1 126 ? 35.067 -7.783 -8.780 1.00 52.69 126 HIS A C 1
ATOM 988 O O . HIS A 1 126 ? 34.769 -8.476 -7.814 1.00 52.69 126 HIS A O 1
ATOM 994 N N . ASN A 1 127 ? 35.751 -6.640 -8.646 1.00 46.81 127 ASN A N 1
ATOM 995 C CA . ASN A 1 127 ? 36.457 -6.250 -7.419 1.00 46.81 127 ASN A CA 1
ATOM 996 C C . ASN A 1 127 ? 35.898 -4.984 -6.758 1.00 46.81 127 ASN A C 1
ATOM 998 O O . ASN A 1 127 ? 36.642 -4.267 -6.089 1.00 46.81 127 ASN A O 1
ATOM 1002 N N . ILE A 1 128 ? 34.617 -4.650 -6.953 1.00 47.06 128 ILE A N 1
ATOM 1003 C CA . ILE A 1 128 ? 34.088 -3.352 -6.508 1.00 47.06 128 ILE A CA 1
ATOM 1004 C C . ILE A 1 128 ? 33.138 -3.493 -5.299 1.00 47.06 128 ILE A C 1
ATOM 1006 O O . ILE A 1 128 ? 31.935 -3.678 -5.472 1.00 47.06 128 ILE A O 1
ATOM 1010 N N . PRO A 1 129 ? 33.612 -3.255 -4.058 1.00 42.44 129 PRO A N 1
ATOM 1011 C CA . PRO A 1 129 ? 32.759 -3.049 -2.881 1.00 42.44 129 PRO A CA 1
ATOM 1012 C C . PRO A 1 129 ? 31.731 -1.918 -3.063 1.00 42.44 129 PRO A C 1
ATOM 1014 O O . PRO A 1 129 ? 30.614 -2.000 -2.553 1.00 42.44 129 PRO A O 1
ATOM 1017 N N . LYS A 1 130 ? 32.090 -0.876 -3.834 1.00 43.31 130 LYS A N 1
ATOM 1018 C CA . LYS A 1 130 ? 31.175 0.198 -4.260 1.00 43.31 130 LYS A CA 1
ATOM 1019 C C . LYS A 1 130 ? 30.014 -0.306 -5.122 1.00 43.31 130 LYS A C 1
ATOM 1021 O O . LYS A 1 130 ? 28.933 0.242 -4.997 1.00 43.31 130 LYS A O 1
ATOM 1026 N N . ALA A 1 131 ? 30.195 -1.334 -5.957 1.00 46.19 131 ALA A N 1
ATOM 1027 C CA . ALA A 1 131 ? 29.107 -1.897 -6.750 1.00 46.19 131 ALA A CA 1
ATOM 1028 C C . ALA A 1 131 ? 28.050 -2.478 -5.818 1.00 46.19 131 ALA A C 1
ATOM 1030 O O . ALA A 1 131 ? 26.888 -2.113 -5.906 1.00 46.19 131 ALA A O 1
ATOM 1031 N N . ILE A 1 132 ? 28.470 -3.293 -4.848 1.00 46.50 132 ILE A N 1
ATOM 1032 C CA . ILE A 1 132 ? 27.580 -3.928 -3.870 1.00 46.50 132 ILE A CA 1
ATOM 1033 C C . ILE A 1 132 ? 26.858 -2.885 -3.007 1.00 46.50 132 ILE A C 1
ATOM 1035 O O . ILE A 1 132 ? 25.657 -3.010 -2.771 1.00 46.50 132 ILE A O 1
ATOM 1039 N N . SER A 1 133 ? 27.551 -1.837 -2.546 1.00 42.22 133 SER A N 1
ATOM 1040 C CA . SER A 1 133 ? 26.908 -0.768 -1.771 1.00 42.22 133 SER A CA 1
ATOM 1041 C C . SER A 1 133 ? 25.933 0.063 -2.612 1.00 42.22 133 SER A C 1
ATOM 1043 O O . SER A 1 133 ? 24.875 0.439 -2.109 1.00 42.22 133 SER A O 1
ATOM 1045 N N . TYR A 1 134 ? 26.232 0.290 -3.893 1.00 47.88 134 TYR A N 1
ATOM 1046 C CA . TYR A 1 134 ? 25.354 0.997 -4.826 1.00 47.88 134 TYR A CA 1
ATOM 1047 C C . TYR A 1 134 ? 24.141 0.144 -5.229 1.00 47.88 134 TYR A C 1
ATOM 1049 O O . TYR A 1 134 ? 23.019 0.640 -5.214 1.00 47.88 134 TYR A O 1
ATOM 1057 N N . PHE A 1 135 ? 24.327 -1.157 -5.476 1.00 50.62 135 PHE A N 1
ATOM 1058 C CA . PHE A 1 135 ? 23.246 -2.124 -5.688 1.00 50.62 135 PHE A CA 1
ATOM 1059 C C . PHE A 1 135 ? 22.315 -2.180 -4.477 1.00 50.62 135 PHE A C 1
ATOM 1061 O O . PHE A 1 135 ? 21.107 -2.056 -4.635 1.00 50.62 135 PHE A O 1
ATOM 1068 N N . ARG A 1 136 ? 22.855 -2.252 -3.256 1.00 47.75 136 ARG A N 1
ATOM 1069 C CA . ARG A 1 136 ? 22.049 -2.206 -2.023 1.00 47.75 136 ARG A CA 1
ATOM 1070 C C . ARG A 1 136 ? 21.318 -0.875 -1.830 1.00 47.75 136 ARG A C 1
ATOM 1072 O O . ARG A 1 136 ? 20.211 -0.869 -1.301 1.00 47.75 136 ARG A O 1
ATOM 1079 N N . ALA A 1 137 ? 21.912 0.241 -2.255 1.00 39.94 137 ALA A N 1
ATOM 1080 C CA . ALA A 1 137 ? 21.302 1.567 -2.145 1.00 39.94 137 ALA A CA 1
ATOM 1081 C C . ALA A 1 137 ? 20.198 1.816 -3.189 1.00 39.94 137 ALA A C 1
ATOM 1083 O O . ALA A 1 137 ? 19.228 2.514 -2.902 1.00 39.94 137 ALA A O 1
ATOM 1084 N N . VAL A 1 138 ? 20.338 1.261 -4.396 1.00 38.28 138 VAL A N 1
ATOM 1085 C CA . VAL A 1 138 ? 19.435 1.517 -5.532 1.00 38.28 138 VAL A CA 1
ATOM 1086 C C . VAL A 1 138 ? 18.391 0.407 -5.706 1.00 38.28 138 VAL A C 1
ATOM 1088 O O . VAL A 1 138 ? 17.296 0.671 -6.200 1.00 38.28 138 VAL A O 1
ATOM 1091 N N . LEU A 1 139 ? 18.700 -0.817 -5.275 1.00 49.59 139 LEU A N 1
ATOM 1092 C CA . LEU A 1 139 ? 17.909 -2.034 -5.470 1.00 49.59 139 LEU A CA 1
ATOM 1093 C C . LEU A 1 139 ? 17.836 -2.873 -4.171 1.00 49.59 139 LEU A C 1
ATOM 1095 O O . LEU A 1 139 ? 18.266 -4.025 -4.141 1.00 49.59 139 LEU A O 1
ATOM 1099 N N . PRO A 1 140 ? 17.261 -2.328 -3.081 1.00 43.81 140 PRO A N 1
ATOM 1100 C CA . PRO A 1 140 ? 17.272 -2.950 -1.750 1.00 43.81 140 PRO A CA 1
ATOM 1101 C C . PRO A 1 140 ? 16.491 -4.275 -1.640 1.00 43.81 140 PRO A C 1
ATOM 1103 O O . PRO A 1 140 ? 16.558 -4.933 -0.608 1.00 43.81 140 PRO A O 1
ATOM 1106 N N . SER A 1 141 ? 15.744 -4.664 -2.679 1.00 41.25 141 SER A N 1
ATOM 1107 C CA . SER A 1 141 ? 14.914 -5.879 -2.719 1.00 41.25 141 SER A CA 1
ATOM 1108 C C . SER A 1 141 ? 15.593 -7.088 -3.386 1.00 41.25 141 SER A C 1
ATOM 1110 O O . SER A 1 141 ? 15.012 -8.169 -3.399 1.00 41.25 141 SER 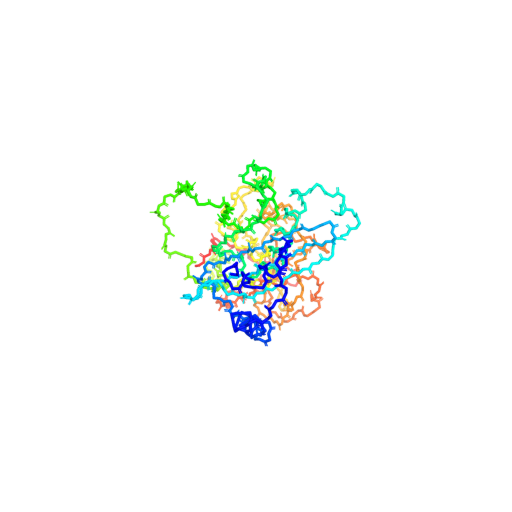A O 1
ATOM 1112 N N . PHE A 1 142 ? 16.795 -6.935 -3.950 1.00 42.59 142 PHE A N 1
ATOM 1113 C CA . PHE A 1 142 ? 17.462 -7.975 -4.743 1.00 42.59 142 PHE A CA 1
ATOM 1114 C C . PHE A 1 142 ? 18.467 -8.744 -3.879 1.00 42.59 142 PHE A C 1
ATOM 1116 O O . PHE A 1 142 ? 19.454 -8.173 -3.415 1.00 42.59 142 PHE A O 1
ATOM 1123 N N . HIS A 1 143 ? 18.190 -10.027 -3.624 1.00 43.09 143 HIS A N 1
ATOM 1124 C CA . HIS A 1 143 ? 18.897 -10.813 -2.606 1.00 43.09 143 HIS A CA 1
ATOM 1125 C C . HIS A 1 143 ? 20.081 -11.637 -3.137 1.00 43.09 143 HIS A C 1
ATOM 1127 O O . HIS A 1 143 ? 20.897 -12.077 -2.330 1.00 43.09 143 HIS A O 1
ATOM 1133 N N . THR A 1 144 ? 20.256 -11.822 -4.453 1.00 40.97 144 THR A N 1
ATOM 1134 C CA . THR A 1 144 ? 21.431 -12.519 -5.015 1.00 40.97 144 THR A CA 1
ATOM 1135 C C . THR A 1 144 ? 21.757 -12.010 -6.424 1.00 40.97 144 THR A C 1
ATOM 1137 O O . THR A 1 144 ? 20.913 -12.044 -7.311 1.00 40.97 144 THR A O 1
ATOM 1140 N N . ILE A 1 145 ? 22.978 -11.496 -6.622 1.00 43.72 145 ILE A N 1
ATOM 1141 C CA . ILE A 1 145 ? 23.510 -11.051 -7.922 1.00 43.72 145 ILE A CA 1
ATOM 1142 C C . ILE A 1 145 ? 24.871 -11.723 -8.106 1.00 43.72 145 ILE A C 1
ATOM 1144 O O . ILE A 1 145 ? 25.803 -11.439 -7.353 1.00 43.72 145 ILE A O 1
ATOM 1148 N N . PHE A 1 146 ? 24.996 -12.592 -9.109 1.00 43.84 146 PHE A N 1
ATOM 1149 C CA . PHE A 1 146 ? 26.276 -13.191 -9.494 1.00 43.84 146 PHE A CA 1
ATOM 1150 C C . PHE A 1 146 ? 26.876 -12.424 -10.677 1.00 43.84 146 PHE A C 1
ATOM 1152 O O . PHE A 1 146 ? 26.287 -12.394 -11.757 1.00 43.84 146 PHE A O 1
ATOM 1159 N N . LEU A 1 147 ? 28.051 -11.814 -10.481 1.00 47.34 147 LEU A N 1
ATOM 1160 C CA . LEU A 1 147 ? 28.848 -11.194 -11.546 1.00 47.34 147 LEU A CA 1
ATOM 1161 C C . LEU A 1 147 ? 29.849 -12.229 -12.072 1.00 47.34 147 LEU A C 1
ATOM 1163 O O . LEU A 1 147 ? 30.884 -12.458 -11.448 1.00 47.34 147 LEU A O 1
ATOM 1167 N N . SER A 1 148 ? 29.545 -12.884 -13.195 1.00 40.38 148 SER A N 1
ATOM 1168 C CA . SER A 1 148 ? 30.427 -13.925 -13.751 1.00 40.38 148 SER A CA 1
ATOM 1169 C C . SER A 1 148 ? 31.358 -13.385 -14.843 1.00 40.38 148 SER A C 1
ATOM 1171 O O . SER A 1 148 ? 30.918 -12.643 -15.719 1.00 40.38 148 SER A O 1
ATOM 1173 N N . GLY A 1 149 ? 32.627 -13.808 -14.809 1.00 32.72 149 GLY A N 1
ATOM 1174 C CA . GLY A 1 149 ? 33.655 -13.500 -15.806 1.00 32.72 149 GLY A CA 1
ATOM 1175 C C . GLY A 1 149 ? 34.684 -14.629 -15.922 1.00 32.72 149 GLY A C 1
ATOM 1176 O O . GLY A 1 149 ? 35.793 -14.510 -15.419 1.00 32.72 149 GLY A O 1
ATOM 1177 N N . SER A 1 150 ? 34.311 -15.686 -16.656 1.00 24.84 150 SER A N 1
ATOM 1178 C CA . SER A 1 150 ? 35.136 -16.839 -17.102 1.00 24.84 150 SER A CA 1
ATOM 1179 C C . SER A 1 150 ? 35.545 -17.879 -16.027 1.00 24.84 150 SER A C 1
ATOM 1181 O O . SER A 1 150 ? 35.533 -17.574 -14.840 1.00 24.84 150 SER A O 1
ATOM 1183 N N . PRO A 1 151 ? 35.773 -19.155 -16.423 1.00 30.45 151 PRO A N 1
ATOM 1184 C CA . PRO A 1 151 ? 35.512 -20.330 -15.593 1.00 30.45 151 PRO A CA 1
ATOM 1185 C C . PRO A 1 151 ? 36.662 -20.599 -14.622 1.00 30.45 151 PRO A C 1
ATOM 1187 O O . PRO A 1 151 ? 37.811 -20.329 -14.953 1.00 30.45 151 PRO A O 1
ATOM 1190 N N . LEU A 1 152 ? 36.340 -21.232 -13.491 1.00 26.81 152 LEU A N 1
ATOM 1191 C CA . LEU A 1 152 ? 37.204 -21.492 -12.328 1.00 26.81 152 LEU A CA 1
ATOM 1192 C C . LEU A 1 152 ? 37.222 -20.319 -11.339 1.00 26.81 152 LEU A C 1
ATOM 1194 O O . LEU A 1 152 ? 38.129 -19.505 -11.352 1.00 26.81 152 LEU A O 1
ATOM 1198 N N . VAL A 1 153 ? 36.197 -20.234 -10.493 1.00 26.81 153 VAL A N 1
ATOM 1199 C CA . VAL A 1 153 ? 36.295 -20.370 -9.027 1.00 26.81 153 VAL A CA 1
ATOM 1200 C C . VAL A 1 153 ? 34.854 -20.346 -8.511 1.00 26.81 153 VAL A C 1
ATOM 1202 O O . VAL A 1 153 ? 34.155 -19.337 -8.573 1.00 26.81 153 VAL A O 1
ATOM 1205 N N . LEU A 1 154 ? 34.398 -21.517 -8.066 1.00 27.72 154 LEU A N 1
ATOM 1206 C CA . LEU A 1 154 ? 33.277 -21.645 -7.146 1.00 27.72 154 LEU A CA 1
ATOM 1207 C C . LEU A 1 154 ? 33.749 -21.033 -5.822 1.00 27.72 154 LEU A C 1
ATOM 1209 O O . LEU A 1 154 ? 34.484 -21.690 -5.098 1.00 27.72 154 LEU A O 1
ATOM 1213 N N . ASP A 1 155 ? 33.338 -19.810 -5.509 1.00 23.83 155 ASP A N 1
ATOM 1214 C CA . ASP A 1 155 ? 33.279 -19.364 -4.117 1.00 23.83 155 ASP A CA 1
ATOM 1215 C C . ASP A 1 155 ? 31.815 -19.106 -3.785 1.00 23.83 155 ASP A C 1
ATOM 1217 O O . ASP A 1 155 ? 31.232 -18.041 -3.991 1.00 23.83 155 ASP A O 1
ATOM 1221 N N . SER A 1 156 ? 31.197 -20.197 -3.346 1.00 28.83 156 SER A N 1
ATOM 1222 C CA . SER A 1 156 ? 29.859 -20.258 -2.794 1.00 28.83 156 SER A CA 1
ATOM 1223 C C . SER A 1 156 ? 29.810 -19.442 -1.503 1.00 28.83 156 SER A C 1
ATOM 1225 O O . SER A 1 156 ? 30.389 -19.841 -0.494 1.00 28.83 156 SER A O 1
ATOM 1227 N N . ILE A 1 157 ? 29.063 -18.337 -1.483 1.00 31.61 157 ILE A N 1
ATOM 1228 C CA . ILE A 1 157 ? 28.606 -17.766 -0.212 1.00 31.61 157 ILE A CA 1
ATOM 1229 C C . ILE A 1 157 ? 27.404 -18.603 0.235 1.00 31.61 157 ILE A C 1
ATOM 1231 O O . ILE A 1 157 ? 26.255 -18.310 -0.084 1.00 31.61 157 ILE A O 1
ATOM 1235 N N . PHE A 1 158 ? 27.702 -19.697 0.936 1.00 28.95 158 PHE A N 1
ATOM 1236 C CA . PHE A 1 158 ? 26.737 -20.467 1.712 1.00 28.95 158 PHE A CA 1
ATOM 1237 C C . PHE A 1 158 ? 26.275 -19.614 2.905 1.00 28.95 158 PHE A C 1
ATOM 1239 O O . PHE A 1 158 ? 27.049 -19.346 3.823 1.00 28.95 158 PHE A O 1
ATOM 1246 N N . LEU A 1 159 ? 24.999 -19.235 2.925 1.00 27.89 159 LEU A N 1
ATOM 1247 C CA . LEU A 1 159 ? 24.253 -19.050 4.169 1.00 27.89 159 LEU A CA 1
ATOM 1248 C C . LEU A 1 159 ? 23.295 -20.241 4.296 1.00 27.89 159 LEU A C 1
ATOM 1250 O O . LEU A 1 159 ? 22.728 -20.708 3.314 1.00 27.89 159 LEU A O 1
ATOM 1254 N N . ALA A 1 160 ? 23.255 -20.805 5.499 1.00 24.56 160 ALA A N 1
ATOM 1255 C CA . ALA A 1 160 ? 22.837 -22.169 5.800 1.00 24.56 160 ALA A CA 1
ATOM 1256 C C . ALA A 1 160 ? 21.411 -22.564 5.334 1.00 24.56 160 ALA A C 1
ATOM 1258 O O . ALA A 1 160 ? 20.512 -21.727 5.296 1.00 24.56 160 ALA A O 1
ATOM 1259 N N . PRO A 1 161 ? 21.171 -23.868 5.076 1.00 28.83 161 PRO A N 1
ATOM 1260 C CA . PRO A 1 161 ? 19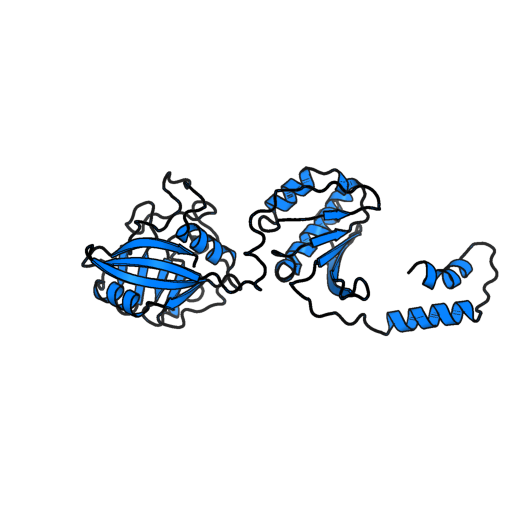.886 -24.408 4.646 1.00 28.83 161 PRO A CA 1
ATOM 1261 C C . PRO A 1 161 ? 18.945 -24.614 5.841 1.00 28.83 161 PRO A C 1
ATOM 1263 O O . PRO A 1 161 ? 18.841 -25.710 6.389 1.00 28.83 161 PRO A O 1
ATOM 1266 N N . ARG A 1 162 ? 18.239 -23.565 6.252 1.00 30.20 162 ARG A N 1
ATOM 1267 C CA . ARG A 1 162 ? 16.940 -23.668 6.931 1.00 30.20 162 ARG A CA 1
ATOM 1268 C C . ARG A 1 162 ? 16.102 -22.506 6.410 1.00 30.20 162 ARG A C 1
ATOM 1270 O O . ARG A 1 162 ? 16.575 -21.384 6.474 1.00 30.20 162 ARG A O 1
ATOM 1277 N N . ASP A 1 163 ? 14.941 -22.835 5.841 1.00 31.36 163 ASP A N 1
ATOM 1278 C CA . ASP A 1 163 ? 13.893 -21.951 5.279 1.00 31.36 163 ASP A CA 1
ATOM 1279 C C . ASP A 1 163 ? 13.645 -22.075 3.753 1.00 31.36 163 ASP A C 1
ATOM 1281 O O . ASP A 1 163 ? 12.986 -21.238 3.141 1.00 31.36 163 ASP A O 1
ATOM 1285 N N . ILE A 1 164 ? 14.043 -23.199 3.134 1.00 32.09 164 ILE A N 1
ATOM 1286 C CA . ILE A 1 164 ? 13.729 -23.580 1.729 1.00 32.09 164 ILE A CA 1
ATOM 1287 C C . ILE A 1 164 ? 12.272 -24.102 1.574 1.00 32.09 164 ILE A C 1
ATOM 1289 O O . ILE A 1 164 ? 11.984 -24.996 0.791 1.00 32.09 164 ILE A O 1
ATOM 1293 N N . HIS A 1 165 ? 11.307 -23.557 2.319 1.00 26.84 165 HIS A N 1
ATOM 1294 C CA . HIS A 1 165 ? 9.892 -23.951 2.188 1.00 26.84 165 HIS A CA 1
ATOM 1295 C C . HIS A 1 165 ? 8.909 -22.799 1.945 1.00 26.84 165 HIS A C 1
ATOM 1297 O O . HIS A 1 165 ? 7.708 -23.052 1.959 1.00 26.84 165 HIS A O 1
ATOM 1303 N N . HIS A 1 166 ? 9.358 -21.562 1.690 1.00 32.19 166 HIS A N 1
ATOM 1304 C CA . HIS A 1 166 ? 8.414 -20.432 1.684 1.00 32.19 166 HIS A CA 1
ATOM 1305 C C . HIS A 1 166 ? 8.420 -19.475 0.483 1.00 32.19 166 HIS A C 1
ATOM 1307 O O . HIS A 1 166 ? 7.625 -18.545 0.483 1.00 32.19 166 HIS A O 1
ATOM 1313 N N . PHE A 1 167 ? 9.239 -19.663 -0.556 1.00 34.84 167 PHE A N 1
ATOM 1314 C CA . PHE A 1 167 ? 9.391 -18.597 -1.568 1.00 34.84 167 PHE A CA 1
ATOM 1315 C C . PHE A 1 167 ? 9.247 -19.017 -3.036 1.00 34.84 167 PHE A C 1
ATOM 1317 O O . PHE A 1 167 ? 9.664 -18.282 -3.921 1.00 34.84 167 PHE A O 1
ATOM 1324 N N . ALA A 1 168 ? 8.565 -20.135 -3.295 1.00 27.69 168 ALA A N 1
ATOM 1325 C CA . ALA A 1 168 ? 8.036 -20.471 -4.619 1.00 27.69 168 ALA A CA 1
ATOM 1326 C C . ALA A 1 168 ? 6.498 -20.440 -4.586 1.00 27.69 168 ALA A C 1
ATOM 1328 O O . ALA A 1 168 ? 5.814 -21.451 -4.447 1.00 27.69 168 ALA A O 1
ATOM 1329 N N . SER A 1 169 ? 5.958 -19.228 -4.630 1.00 28.83 169 SER A N 1
ATOM 1330 C CA . SER A 1 169 ? 4.599 -18.933 -5.072 1.00 28.83 169 SER A CA 1
ATOM 1331 C C . SER A 1 169 ? 4.731 -17.623 -5.824 1.00 28.83 169 SER A C 1
ATOM 1333 O O . SER A 1 169 ? 5.228 -16.659 -5.244 1.00 28.83 169 SER A O 1
ATOM 1335 N N . ALA A 1 170 ? 4.361 -17.585 -7.103 1.00 37.53 170 ALA A N 1
ATOM 1336 C CA . ALA A 1 170 ? 4.206 -16.348 -7.861 1.00 37.53 170 ALA A CA 1
ATOM 1337 C C . ALA A 1 170 ? 3.413 -15.356 -6.994 1.00 37.53 170 ALA A C 1
ATOM 1339 O O . ALA A 1 170 ? 2.219 -15.574 -6.801 1.00 37.53 170 ALA A O 1
ATOM 1340 N N . MET A 1 171 ? 4.087 -14.391 -6.344 1.00 48.62 171 MET A N 1
ATOM 1341 C CA . MET A 1 171 ? 3.605 -13.939 -5.032 1.00 48.62 171 MET A CA 1
ATOM 1342 C C . MET A 1 171 ? 2.212 -13.332 -5.136 1.00 48.62 171 MET A C 1
ATOM 1344 O O . MET A 1 171 ? 2.030 -12.212 -5.613 1.00 48.62 171 MET A O 1
ATOM 1348 N N . ALA A 1 172 ? 1.235 -14.092 -4.646 1.00 72.00 172 ALA A N 1
ATOM 1349 C CA . ALA A 1 172 ? -0.068 -13.568 -4.322 1.00 72.00 172 ALA A CA 1
ATOM 1350 C C . ALA A 1 172 ? 0.128 -12.333 -3.438 1.00 72.00 172 ALA A C 1
ATOM 1352 O O . ALA A 1 172 ? 1.017 -12.292 -2.581 1.00 72.00 172 ALA A O 1
ATOM 1353 N N . ASN A 1 173 ? -0.699 -11.322 -3.668 1.00 83.31 173 ASN A N 1
ATOM 1354 C CA . ASN A 1 173 ? -0.729 -10.124 -2.847 1.00 83.31 173 ASN A CA 1
ATOM 1355 C C . ASN A 1 173 ? -0.737 -10.502 -1.350 1.00 83.31 173 ASN A C 1
ATOM 1357 O O . ASN A 1 173 ? -1.558 -11.334 -0.942 1.00 83.31 173 ASN A O 1
ATOM 1361 N N . PRO A 1 174 ? 0.159 -9.925 -0.522 1.00 90.19 174 PRO A N 1
ATOM 1362 C CA . PRO A 1 174 ? 0.254 -10.280 0.886 1.00 90.19 174 PRO A CA 1
ATOM 1363 C C . PRO A 1 174 ? -1.088 -10.104 1.590 1.00 90.19 174 PRO A C 1
ATOM 1365 O O . PRO A 1 174 ? -1.752 -9.078 1.423 1.00 90.19 174 PRO A O 1
ATOM 1368 N N . ARG A 1 175 ? -1.473 -11.079 2.416 1.00 95.56 175 ARG A N 1
ATOM 1369 C CA . ARG A 1 175 ? -2.645 -10.961 3.286 1.00 95.56 175 ARG A CA 1
ATOM 1370 C C . ARG A 1 175 ? -2.183 -10.667 4.704 1.00 95.56 175 ARG A C 1
ATOM 1372 O O . ARG A 1 175 ? -1.300 -11.330 5.238 1.00 95.56 175 ARG A O 1
ATOM 1379 N N . VAL A 1 176 ? -2.775 -9.651 5.311 1.00 98.31 176 VAL A N 1
ATOM 1380 C CA . VAL A 1 176 ? -2.501 -9.231 6.687 1.00 98.31 176 VAL A CA 1
ATOM 1381 C C . VAL A 1 176 ? -3.793 -9.191 7.477 1.00 98.31 176 VAL A C 1
ATOM 1383 O O . VAL A 1 176 ? -4.879 -9.108 6.901 1.00 98.31 176 VAL A O 1
ATOM 1386 N N . PHE A 1 177 ? -3.692 -9.249 8.798 1.00 98.69 177 PHE A N 1
ATOM 1387 C CA . PHE A 1 177 ? -4.860 -9.246 9.663 1.00 98.69 177 PHE A CA 1
ATOM 1388 C C . PHE A 1 177 ? -4.749 -8.250 10.812 1.00 98.69 177 PHE A C 1
ATOM 1390 O O . PHE A 1 177 ? -3.653 -7.942 11.284 1.00 98.69 177 PHE A O 1
ATOM 1397 N N . PHE A 1 178 ? -5.915 -7.822 11.293 1.00 98.81 178 PHE A N 1
ATOM 1398 C CA . PHE A 1 178 ? -6.108 -7.142 12.568 1.00 98.81 178 PHE A CA 1
ATOM 1399 C C . PHE A 1 178 ? -7.126 -7.892 13.415 1.00 98.81 178 PHE A C 1
ATOM 1401 O O . PHE A 1 178 ? -8.249 -8.122 12.969 1.00 98.81 178 PHE A O 1
ATOM 1408 N N . ASP A 1 179 ? -6.765 -8.200 14.655 1.00 98.56 179 ASP A N 1
ATOM 1409 C CA . ASP A 1 179 ? -7.711 -8.606 15.687 1.00 98.56 179 ASP A CA 1
ATOM 1410 C C . ASP A 1 179 ? -8.181 -7.366 16.446 1.00 98.56 179 ASP A C 1
ATOM 1412 O O . ASP A 1 179 ? -7.381 -6.614 17.007 1.00 98.56 179 ASP A O 1
ATOM 1416 N N . ILE A 1 180 ? -9.493 -7.138 16.442 1.00 98.75 180 ILE A N 1
ATOM 1417 C CA . ILE A 1 180 ? -10.102 -5.907 16.943 1.00 98.75 180 ILE A CA 1
ATOM 1418 C C . ILE A 1 180 ? -10.818 -6.158 18.263 1.00 98.75 180 ILE A C 1
ATOM 1420 O O . ILE A 1 180 ? -11.566 -7.128 18.425 1.00 98.75 180 ILE A O 1
ATOM 1424 N N . THR A 1 181 ? -10.655 -5.214 19.186 1.00 98.69 181 TH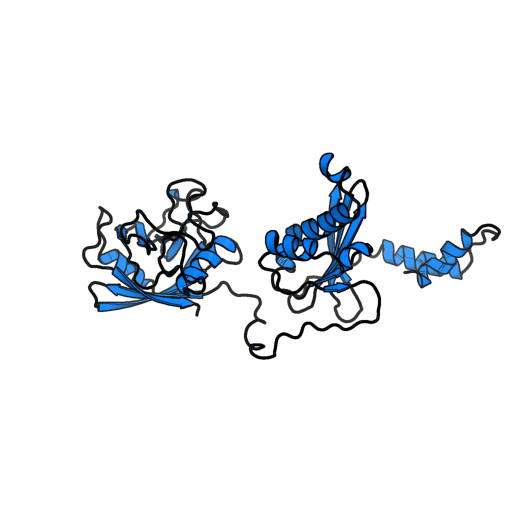R A N 1
ATOM 1425 C CA . THR A 1 181 ? -11.557 -5.052 20.329 1.00 98.69 181 THR A CA 1
ATOM 1426 C C . THR A 1 181 ? -12.317 -3.738 20.243 1.00 98.69 181 THR A C 1
ATOM 1428 O O . THR A 1 181 ? -11.788 -2.736 19.763 1.00 98.69 181 THR A O 1
ATOM 1431 N N . ILE A 1 182 ? -13.558 -3.750 20.723 1.00 98.62 182 ILE A N 1
ATOM 1432 C CA . ILE A 1 182 ? -14.423 -2.578 20.865 1.00 98.62 182 ILE A CA 1
ATOM 1433 C C . ILE A 1 182 ? -14.860 -2.528 22.330 1.00 98.62 182 ILE A C 1
ATOM 1435 O O . ILE A 1 182 ? -15.405 -3.503 22.848 1.00 98.62 182 ILE A O 1
ATOM 1439 N N . GLY A 1 183 ? -14.543 -1.439 23.032 1.00 97.44 183 GLY A N 1
ATOM 1440 C CA . GLY A 1 183 ? -14.834 -1.316 24.465 1.00 97.44 183 GLY A CA 1
ATOM 1441 C C . GLY A 1 183 ? -14.155 -2.395 25.321 1.00 97.44 183 GLY A C 1
ATOM 1442 O O . GLY A 1 183 ? -14.695 -2.798 26.345 1.00 97.44 183 GLY A O 1
ATOM 1443 N N . GLY A 1 184 ? -13.010 -2.923 24.869 1.00 96.19 184 GLY A N 1
ATOM 1444 C CA . GLY A 1 184 ? -12.297 -4.040 25.505 1.00 96.19 184 GLY A CA 1
ATOM 1445 C C . GLY A 1 184 ? -12.851 -5.437 25.188 1.00 96.19 184 GLY A C 1
ATOM 1446 O O . GLY A 1 184 ? -12.205 -6.431 25.507 1.00 96.19 184 GLY A O 1
ATOM 1447 N N . SER A 1 185 ? -13.999 -5.542 24.512 1.00 97.81 185 SER A N 1
ATOM 1448 C CA . SER A 1 185 ? -14.574 -6.825 24.082 1.00 97.81 185 SER A CA 1
ATOM 1449 C C . SER A 1 185 ? -14.081 -7.215 22.688 1.00 97.81 185 SER A C 1
ATOM 1451 O O . SER A 1 185 ? -13.984 -6.362 21.808 1.00 97.81 185 SER A O 1
ATOM 1453 N N . LYS A 1 186 ? -13.791 -8.503 22.452 1.00 98.06 186 LYS A N 1
ATOM 1454 C CA . LYS A 1 186 ? -13.380 -9.011 21.127 1.00 98.06 186 LYS A CA 1
ATOM 1455 C C . LYS A 1 186 ? -14.494 -8.784 20.100 1.00 98.06 186 LYS A C 1
ATOM 1457 O O . LYS A 1 186 ? -15.601 -9.279 20.280 1.00 98.06 186 LYS A O 1
ATOM 1462 N N . ALA A 1 187 ? -14.188 -8.059 19.026 1.00 98.06 187 ALA A N 1
ATOM 1463 C CA . ALA A 1 187 ? -15.134 -7.746 17.954 1.00 98.06 187 ALA A CA 1
ATOM 1464 C C . ALA A 1 187 ? -14.990 -8.677 16.739 1.00 98.06 187 ALA A C 1
ATOM 1466 O O . ALA A 1 187 ? -15.975 -8.926 16.039 1.00 98.06 187 ALA A O 1
ATOM 1467 N N . GLY A 1 188 ? -13.779 -9.197 16.513 1.00 98.31 188 GLY A N 1
ATOM 1468 C CA . GLY A 1 188 ? -13.455 -10.138 15.444 1.00 98.31 188 GLY A CA 1
ATOM 1469 C C . GLY A 1 188 ? -12.135 -9.805 14.752 1.00 98.31 188 GLY A C 1
ATOM 1470 O O . GLY A 1 188 ? -11.389 -8.935 15.207 1.00 98.31 188 GLY A O 1
ATOM 1471 N N . ARG A 1 189 ? -11.871 -10.505 13.647 1.00 98.62 189 ARG A N 1
ATOM 1472 C CA . ARG A 1 189 ? -10.686 -10.329 12.804 1.00 98.62 189 ARG A CA 1
ATOM 1473 C C . ARG A 1 189 ? -11.061 -9.661 11.488 1.00 98.62 189 ARG A C 1
ATOM 1475 O O . ARG A 1 189 ? -12.061 -10.031 10.883 1.00 98.62 189 ARG A O 1
ATOM 1482 N N . ILE A 1 190 ? -10.237 -8.723 11.039 1.00 98.75 190 ILE A N 1
ATOM 1483 C CA . ILE A 1 190 ? -10.279 -8.140 9.695 1.00 98.75 190 ILE A CA 1
ATOM 1484 C C . ILE A 1 190 ? -9.079 -8.692 8.935 1.00 98.75 190 ILE A C 1
ATOM 1486 O O . ILE A 1 190 ? -7.958 -8.570 9.424 1.00 98.75 190 ILE A O 1
ATOM 1490 N N . VAL A 1 191 ? -9.295 -9.271 7.755 1.00 98.50 191 VAL A N 1
ATOM 1491 C CA . VAL A 1 191 ? -8.220 -9.699 6.848 1.00 98.50 191 VAL A CA 1
ATOM 1492 C C . VAL A 1 191 ? -8.218 -8.785 5.637 1.00 98.50 191 VAL A C 1
ATOM 1494 O O . VAL A 1 191 ? -9.262 -8.551 5.025 1.00 98.50 191 VAL A O 1
ATOM 1497 N N . MET A 1 192 ? -7.044 -8.278 5.283 1.00 98.62 192 MET A N 1
ATOM 1498 C CA . MET A 1 192 ? -6.836 -7.386 4.150 1.00 98.62 192 MET A CA 1
ATOM 1499 C C . MET A 1 192 ? -5.809 -7.984 3.197 1.00 98.62 192 MET A C 1
ATOM 1501 O O . MET A 1 192 ? -4.775 -8.484 3.629 1.00 98.62 192 MET A O 1
ATOM 1505 N N . GLU A 1 193 ? -6.091 -7.907 1.906 1.00 97.06 193 GLU A N 1
ATOM 1506 C CA . GLU A 1 193 ? -5.136 -8.166 0.833 1.00 97.06 193 GLU A CA 1
ATOM 1507 C C . GLU A 1 193 ? -4.458 -6.846 0.447 1.00 97.06 193 GLU A C 1
ATOM 1509 O O . GLU A 1 193 ? -5.132 -5.830 0.253 1.00 97.06 193 GLU A O 1
ATOM 1514 N N . LEU A 1 194 ? -3.129 -6.853 0.348 1.00 95.62 194 LEU A N 1
ATOM 1515 C CA . LEU A 1 194 ? -2.316 -5.689 0.010 1.00 95.62 194 LEU A CA 1
ATOM 1516 C C . LEU A 1 194 ? -1.862 -5.774 -1.444 1.00 95.62 194 LEU A C 1
ATOM 1518 O O . LEU A 1 194 ? -1.221 -6.744 -1.830 1.00 95.62 194 LEU A O 1
ATOM 1522 N N . TYR A 1 195 ? -2.132 -4.740 -2.234 1.00 90.56 195 TYR A N 1
ATOM 1523 C CA . TYR A 1 195 ? -1.791 -4.665 -3.652 1.00 90.56 195 TYR A CA 1
ATOM 1524 C C . TYR A 1 195 ? -0.290 -4.418 -3.862 1.00 90.56 195 TYR A C 1
ATOM 1526 O O . TYR A 1 195 ? 0.133 -3.330 -4.266 1.00 90.56 195 TYR A O 1
ATOM 1534 N N . ALA A 1 196 ? 0.538 -5.413 -3.542 1.00 79.06 196 ALA A N 1
ATOM 1535 C CA . ALA A 1 196 ? 1.983 -5.366 -3.748 1.00 79.06 196 ALA A CA 1
ATOM 1536 C C . ALA A 1 196 ? 2.349 -5.363 -5.242 1.00 79.06 196 ALA A C 1
ATOM 1538 O O . ALA A 1 196 ? 3.386 -4.828 -5.623 1.00 79.06 196 ALA A O 1
ATOM 1539 N N . ASP A 1 197 ? 1.464 -5.894 -6.085 1.00 73.69 197 ASP A N 1
ATOM 1540 C CA . ASP A 1 197 ? 1.545 -5.855 -7.545 1.00 73.69 197 ASP A CA 1
ATOM 1541 C C . ASP A 1 197 ? 1.528 -4.429 -8.133 1.00 73.69 197 ASP A C 1
ATOM 1543 O O . ASP A 1 197 ? 2.193 -4.150 -9.130 1.00 73.69 197 ASP A O 1
ATOM 1547 N N . THR A 1 198 ? 0.779 -3.510 -7.518 1.00 72.88 198 THR A N 1
ATOM 1548 C CA . THR A 1 198 ? 0.550 -2.151 -8.035 1.00 72.88 198 THR A CA 1
ATOM 1549 C C . THR A 1 198 ? 1.123 -1.055 -7.148 1.00 72.88 198 THR A C 1
ATOM 1551 O O . THR A 1 198 ? 1.522 -0.010 -7.657 1.00 72.88 198 THR A O 1
ATOM 1554 N N . THR A 1 199 ? 1.202 -1.277 -5.839 1.00 78.12 199 THR A N 1
ATOM 1555 C CA . THR A 1 199 ? 1.739 -0.338 -4.841 1.00 78.12 199 THR A CA 1
ATOM 1556 C C . THR A 1 199 ? 2.722 -1.045 -3.896 1.00 78.12 199 THR A C 1
ATOM 1558 O O . THR A 1 199 ? 2.483 -1.103 -2.686 1.00 78.12 199 THR A O 1
ATOM 1561 N N . PRO A 1 200 ? 3.823 -1.630 -4.415 1.00 82.56 200 PRO A N 1
ATOM 1562 C CA . PRO A 1 200 ? 4.737 -2.466 -3.633 1.00 82.56 200 PRO A CA 1
ATOM 1563 C C . PRO A 1 200 ? 5.322 -1.757 -2.411 1.00 82.56 200 PRO A C 1
ATOM 1565 O O . PRO A 1 200 ? 5.455 -2.369 -1.355 1.00 82.56 200 PRO A O 1
ATOM 1568 N N . LYS A 1 201 ? 5.666 -0.469 -2.514 1.00 81.50 201 LYS A N 1
ATOM 1569 C CA . LYS A 1 201 ? 6.263 0.276 -1.398 1.00 81.50 201 LYS A CA 1
ATOM 1570 C C . LYS A 1 201 ? 5.229 0.582 -0.311 1.00 81.50 201 LYS A C 1
ATOM 1572 O O . LYS A 1 201 ? 5.525 0.498 0.878 1.00 81.50 201 LYS A O 1
ATOM 1577 N N . THR A 1 202 ? 4.014 0.935 -0.711 1.00 84.75 202 THR A N 1
ATOM 1578 C CA . THR A 1 202 ? 2.918 1.239 0.216 1.00 84.75 202 THR A CA 1
ATOM 1579 C C . THR A 1 202 ? 2.429 -0.032 0.915 1.00 84.75 202 THR A C 1
ATOM 1581 O O . THR A 1 202 ? 2.278 -0.040 2.138 1.00 84.75 202 THR A O 1
ATOM 1584 N N . ALA A 1 203 ? 2.275 -1.124 0.159 1.00 86.94 203 ALA A N 1
ATOM 1585 C CA . ALA A 1 203 ? 1.939 -2.449 0.673 1.00 86.94 203 ALA A CA 1
ATOM 1586 C C . ALA A 1 203 ? 3.003 -2.960 1.657 1.00 86.94 203 ALA A C 1
ATOM 1588 O O . ALA A 1 203 ? 2.662 -3.382 2.759 1.00 86.94 203 ALA A O 1
ATOM 1589 N N . GLU A 1 204 ? 4.290 -2.853 1.312 1.00 87.75 204 GLU A N 1
ATOM 1590 C CA . GLU A 1 204 ? 5.386 -3.312 2.174 1.00 87.75 204 GLU A CA 1
ATOM 1591 C C . GLU A 1 204 ? 5.472 -2.525 3.488 1.00 87.75 204 GLU A C 1
ATOM 1593 O O . GLU A 1 204 ? 5.688 -3.114 4.549 1.00 87.75 204 GLU A O 1
ATOM 1598 N N . ASN A 1 205 ? 5.238 -1.208 3.447 1.00 93.94 205 ASN A N 1
ATOM 1599 C CA . ASN A 1 205 ? 5.129 -0.396 4.658 1.00 93.94 205 ASN A CA 1
ATOM 1600 C C . ASN A 1 205 ? 4.040 -0.930 5.591 1.00 93.94 205 ASN A C 1
ATOM 1602 O O . ASN A 1 205 ? 4.294 -1.157 6.772 1.00 93.94 205 ASN A O 1
ATOM 1606 N N . PHE A 1 206 ? 2.840 -1.162 5.063 1.00 98.56 206 PHE A N 1
ATOM 1607 C CA . PHE A 1 206 ? 1.722 -1.636 5.869 1.00 98.56 206 PHE A CA 1
ATOM 1608 C C . PHE A 1 206 ? 1.947 -3.056 6.398 1.00 98.56 206 PHE A C 1
ATOM 1610 O O . PHE A 1 206 ? 1.685 -3.320 7.571 1.00 98.56 206 PHE A O 1
ATOM 1617 N N . ARG A 1 207 ? 2.493 -3.951 5.566 1.00 97.88 207 ARG A N 1
ATOM 1618 C CA . ARG A 1 207 ? 2.841 -5.329 5.936 1.00 97.88 207 ARG A CA 1
ATOM 1619 C C . ARG A 1 207 ? 3.823 -5.362 7.106 1.00 97.88 207 ARG A C 1
ATOM 1621 O O . ARG A 1 207 ? 3.541 -5.997 8.117 1.00 97.88 207 ARG A O 1
ATOM 1628 N N . CYS A 1 208 ? 4.921 -4.611 7.010 1.00 90.12 208 CYS A N 1
ATOM 1629 C CA . CYS A 1 208 ? 5.920 -4.511 8.074 1.00 90.12 208 CYS A CA 1
ATOM 1630 C C . CYS A 1 208 ? 5.357 -3.921 9.372 1.00 90.12 208 CYS A C 1
ATOM 1632 O O . CYS A 1 208 ? 5.757 -4.330 10.457 1.00 90.12 208 CYS A O 1
ATOM 1634 N N . LEU A 1 209 ? 4.440 -2.953 9.279 1.00 97.25 209 LEU A N 1
ATOM 1635 C CA . LEU A 1 209 ? 3.765 -2.388 10.450 1.00 97.25 209 LEU A CA 1
ATOM 1636 C C . LEU A 1 209 ? 2.752 -3.371 11.062 1.00 97.25 209 LEU A C 1
ATOM 1638 O O . LEU A 1 209 ? 2.488 -3.310 12.260 1.00 97.25 209 LEU A O 1
ATOM 1642 N N . CYS A 1 210 ? 2.207 -4.310 10.286 1.00 97.38 210 CYS A N 1
ATOM 1643 C CA . CYS A 1 210 ? 1.421 -5.413 10.837 1.00 97.38 210 CYS A CA 1
ATOM 1644 C C . CYS A 1 210 ? 2.315 -6.416 11.581 1.00 97.38 210 CYS A C 1
ATOM 1646 O O . CYS A 1 210 ? 1.964 -6.831 12.679 1.00 97.38 210 CYS A O 1
ATOM 1648 N N . THR A 1 211 ? 3.472 -6.790 11.026 1.00 92.50 211 THR A N 1
ATOM 1649 C CA . THR A 1 211 ? 4.373 -7.781 11.650 1.00 92.50 211 THR A CA 1
ATOM 1650 C C . THR A 1 211 ? 5.215 -7.206 12.791 1.00 92.50 211 THR A C 1
ATOM 1652 O O . THR A 1 211 ? 5.616 -7.938 13.692 1.00 92.50 211 THR A O 1
ATOM 1655 N N . GLY A 1 212 ? 5.503 -5.903 12.772 1.00 89.06 212 GLY A N 1
ATOM 1656 C CA . GLY A 1 212 ? 6.424 -5.263 13.715 1.00 89.06 212 GLY A CA 1
ATOM 1657 C C . GLY A 1 212 ? 7.902 -5.587 13.465 1.00 89.06 212 GLY A C 1
ATOM 1658 O O . GLY A 1 212 ? 8.753 -5.253 14.287 1.00 89.06 212 GLY A O 1
ATOM 1659 N N . GLU A 1 213 ? 8.236 -6.221 12.336 1.00 84.31 213 GLU A N 1
ATOM 1660 C CA . GLU A 1 213 ? 9.569 -6.790 12.074 1.00 84.31 213 GLU A CA 1
ATOM 1661 C C . GLU A 1 213 ? 10.696 -5.747 11.968 1.00 84.31 213 GLU A C 1
ATOM 1663 O O . GLU A 1 213 ? 11.873 -6.083 12.077 1.00 84.31 213 GLU A O 1
ATOM 1668 N N . LYS A 1 214 ? 10.355 -4.468 11.761 1.00 84.12 214 LYS A N 1
ATOM 1669 C CA . LYS A 1 214 ? 11.330 -3.369 11.641 1.00 84.12 214 LYS A CA 1
ATOM 1670 C C . LYS A 1 214 ? 11.762 -2.783 12.989 1.00 84.12 214 LYS A C 1
ATOM 1672 O O . LYS A 1 214 ? 12.541 -1.833 13.012 1.00 84.12 214 LYS A O 1
ATOM 1677 N N . GLY A 1 215 ? 11.304 -3.352 14.105 1.00 92.00 215 GLY A N 1
ATOM 1678 C CA . GLY A 1 215 ? 11.761 -2.982 15.442 1.00 92.00 215 GLY A CA 1
ATOM 1679 C C . GLY A 1 215 ? 11.305 -1.584 15.865 1.00 92.00 215 GLY A C 1
ATOM 1680 O O . GLY A 1 215 ? 10.126 -1.249 15.760 1.00 92.00 215 GLY A O 1
ATOM 1681 N N . ILE A 1 216 ? 12.226 -0.781 16.400 1.00 95.31 216 ILE A N 1
ATOM 1682 C CA . ILE A 1 216 ? 11.935 0.549 16.954 1.00 95.31 216 ILE A CA 1
ATOM 1683 C C . ILE A 1 216 ? 12.170 1.633 15.898 1.00 95.31 216 ILE A C 1
ATOM 1685 O O . ILE A 1 216 ? 13.234 1.693 15.282 1.00 95.31 216 ILE A O 1
ATOM 1689 N N . GLY A 1 217 ? 11.178 2.501 15.712 1.00 92.50 217 GLY A N 1
ATOM 1690 C CA . GLY A 1 217 ? 11.237 3.633 14.794 1.00 92.50 217 GLY A CA 1
ATOM 1691 C C . GLY A 1 217 ? 11.937 4.859 15.385 1.00 92.50 217 GLY A C 1
ATOM 1692 O O . GLY A 1 217 ? 12.383 4.867 16.538 1.00 9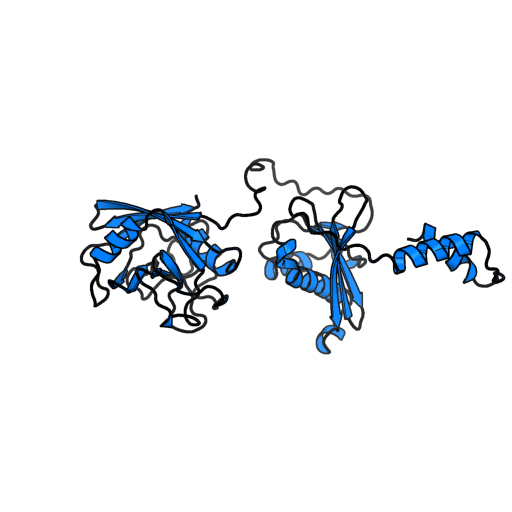2.50 217 GLY A O 1
ATOM 1693 N N . LYS A 1 218 ? 12.028 5.942 14.604 1.00 93.25 218 LYS A N 1
ATOM 1694 C CA . LYS A 1 218 ? 12.719 7.170 15.034 1.00 93.25 218 LYS A CA 1
ATOM 1695 C C . LYS A 1 218 ? 11.968 7.897 16.143 1.00 93.25 218 LYS A C 1
ATOM 1697 O O . LYS A 1 218 ? 12.579 8.675 16.870 1.00 93.25 218 LYS A O 1
ATOM 1702 N N . SER A 1 219 ? 10.671 7.636 16.310 1.00 91.81 219 SER A N 1
ATOM 1703 C CA . SER A 1 219 ? 9.895 8.176 17.424 1.00 91.81 219 SER A CA 1
ATOM 1704 C C . SER A 1 219 ? 10.173 7.465 18.757 1.00 91.81 219 SER A C 1
ATOM 1706 O O . SER A 1 219 ? 9.523 7.783 19.752 1.00 91.81 219 SER A O 1
ATOM 1708 N N . GLY A 1 220 ? 11.053 6.454 18.782 1.00 95.31 220 GLY A N 1
ATOM 1709 C CA . GLY A 1 220 ? 11.312 5.620 19.960 1.00 95.31 220 GLY A CA 1
ATOM 1710 C C . GLY A 1 220 ? 10.169 4.655 20.296 1.00 95.31 220 GLY A C 1
ATOM 1711 O O . GLY A 1 220 ? 10.115 4.124 21.403 1.00 95.31 220 GLY A O 1
ATOM 1712 N N . LYS A 1 221 ? 9.231 4.443 19.365 1.00 96.19 221 LYS A N 1
ATOM 1713 C CA . LYS A 1 221 ? 8.112 3.501 19.505 1.00 96.19 221 LYS A CA 1
ATOM 1714 C C . LYS A 1 221 ? 8.310 2.310 18.563 1.00 96.19 221 LYS A C 1
ATOM 1716 O O . LYS A 1 221 ? 8.959 2.473 17.529 1.00 96.19 221 LYS A O 1
ATOM 1721 N N . PRO A 1 222 ? 7.769 1.124 18.887 1.00 97.50 222 PRO A N 1
ATOM 1722 C CA . PRO A 1 222 ? 7.735 0.015 17.942 1.00 97.50 222 PRO A CA 1
ATOM 1723 C C . PRO A 1 222 ? 7.032 0.419 16.644 1.00 97.50 222 PRO A C 1
ATOM 1725 O O . PRO A 1 222 ? 5.965 1.031 16.688 1.00 97.50 222 PRO A O 1
ATOM 1728 N N . LEU A 1 223 ? 7.611 0.054 15.500 1.00 96.88 223 LEU A N 1
ATOM 1729 C CA . LEU A 1 223 ? 6.994 0.176 14.179 1.00 96.88 223 LEU A CA 1
ATOM 1730 C C . LEU A 1 223 ? 5.934 -0.918 14.010 1.00 96.88 223 LEU A C 1
ATOM 1732 O O . LEU A 1 223 ? 6.108 -1.845 13.226 1.00 96.88 223 LEU A O 1
ATOM 1736 N N . SER A 1 224 ? 4.861 -0.837 14.797 1.00 98.19 224 SER A N 1
ATOM 1737 C CA . SER A 1 224 ? 3.798 -1.838 14.823 1.00 98.19 224 SER A CA 1
ATOM 1738 C C . SER A 1 224 ? 2.424 -1.208 15.038 1.00 98.19 224 SER A C 1
ATOM 1740 O O . SER A 1 224 ? 2.274 -0.267 15.816 1.00 98.19 224 SER A O 1
ATOM 1742 N N . PHE A 1 225 ? 1.403 -1.767 14.389 1.00 98.75 225 PHE A N 1
ATOM 1743 C CA . PHE A 1 225 ? 0.006 -1.415 14.633 1.00 98.75 225 PHE A CA 1
ATOM 1744 C C . PHE A 1 225 ? -0.562 -2.024 15.918 1.00 98.75 225 PHE A C 1
ATOM 1746 O O . PHE A 1 225 ? -1.607 -1.563 16.386 1.00 98.75 225 PHE A O 1
ATOM 1753 N N . LYS A 1 226 ? 0.107 -3.017 16.513 1.00 98.44 226 LYS A N 1
ATOM 1754 C CA . LYS A 1 226 ? -0.356 -3.672 17.737 1.00 98.44 226 LYS A CA 1
ATOM 1755 C C . LYS A 1 226 ? -0.464 -2.665 18.881 1.00 98.44 226 LYS A C 1
ATOM 1757 O O . LYS A 1 226 ? 0.496 -1.983 19.227 1.00 98.44 226 LYS A O 1
ATOM 1762 N N . GLY A 1 227 ? -1.649 -2.584 19.474 1.00 97.88 227 GLY A N 1
ATOM 1763 C CA . GLY A 1 227 ? -2.000 -1.639 20.531 1.00 97.88 227 GLY A CA 1
ATOM 1764 C C . GLY A 1 227 ? -2.430 -0.253 20.039 1.00 97.88 227 GLY A C 1
ATOM 1765 O O . GLY A 1 227 ? -2.859 0.560 20.856 1.00 97.88 227 GLY A O 1
ATOM 1766 N N . SER A 1 228 ? -2.358 0.034 18.735 1.00 98.19 228 SER A N 1
ATOM 1767 C CA . SER A 1 228 ? -2.882 1.286 18.176 1.00 98.19 228 SER A CA 1
ATOM 1768 C C . SER A 1 228 ? -4.408 1.246 18.023 1.00 98.19 228 SER A C 1
ATOM 1770 O O . SER A 1 228 ? -5.027 0.178 18.017 1.00 98.19 228 SER A O 1
ATOM 1772 N N . SER A 1 229 ? -5.031 2.421 17.925 1.00 97.81 229 SER A N 1
ATOM 1773 C CA . SER A 1 229 ? -6.487 2.572 17.876 1.00 97.81 229 SER A CA 1
ATOM 1774 C C . SER A 1 229 ? -6.991 3.151 16.553 1.00 97.81 229 SER A C 1
ATOM 1776 O O . SER A 1 229 ? -6.289 3.883 15.843 1.00 97.81 229 SER A O 1
ATOM 1778 N N . PHE A 1 230 ? -8.257 2.860 16.249 1.00 98.56 230 PHE A N 1
ATOM 1779 C CA . PHE A 1 230 ? -9.031 3.646 15.292 1.00 98.56 230 PHE A CA 1
ATOM 1780 C C . PHE A 1 230 ? -9.480 4.930 15.990 1.00 98.56 230 PHE A C 1
ATOM 1782 O O . PHE A 1 230 ? -10.455 4.942 16.737 1.00 98.56 230 PHE A O 1
ATOM 1789 N N . HIS A 1 231 ? -8.718 6.003 15.793 1.00 98.38 231 HIS A N 1
ATOM 1790 C CA . HIS A 1 231 ? -8.902 7.274 16.497 1.00 98.38 231 HIS A CA 1
ATOM 1791 C C . HIS A 1 231 ? -9.927 8.195 15.819 1.00 98.38 231 HIS A C 1
ATOM 1793 O O . HIS A 1 231 ? -10.337 9.189 16.417 1.00 98.38 231 HIS A O 1
ATOM 1799 N N . ARG A 1 232 ? -10.337 7.891 14.577 1.00 98.56 232 ARG A N 1
ATOM 1800 C CA . ARG A 1 232 ? -11.352 8.663 13.854 1.00 98.56 232 ARG A CA 1
ATOM 1801 C C . ARG A 1 232 ? -12.253 7.753 13.020 1.00 98.56 232 ARG A C 1
ATOM 1803 O O . ARG A 1 232 ? -11.809 7.186 12.031 1.00 98.56 232 ARG A O 1
ATOM 1810 N N . VAL A 1 233 ? -13.529 7.642 13.376 1.00 98.69 233 VAL A N 1
ATOM 1811 C CA . VAL A 1 233 ? -14.515 6.796 12.686 1.00 98.69 233 VAL A CA 1
ATOM 1812 C C . VAL A 1 233 ? -15.764 7.607 12.361 1.00 98.69 233 VAL A C 1
ATOM 1814 O O . VAL A 1 233 ? -16.455 8.074 13.269 1.00 98.69 233 VAL A O 1
ATOM 1817 N N . ILE A 1 234 ? -16.050 7.767 11.066 1.00 98.56 234 ILE A N 1
ATOM 1818 C CA . ILE A 1 234 ? -17.194 8.530 10.555 1.00 98.56 234 ILE A CA 1
ATOM 1819 C C . ILE A 1 234 ? -18.124 7.563 9.804 1.00 98.56 234 ILE A C 1
ATOM 1821 O O . ILE A 1 234 ? -17.702 7.023 8.775 1.00 98.56 234 ILE A O 1
ATOM 1825 N N . PRO A 1 235 ? -19.360 7.341 10.298 1.00 98.25 235 PRO A N 1
ATOM 1826 C CA . PRO A 1 235 ? -20.352 6.509 9.620 1.00 98.25 235 PRO A CA 1
ATOM 1827 C C . PRO A 1 235 ? -20.634 6.975 8.190 1.00 98.25 235 PRO A C 1
ATOM 1829 O O . PRO A 1 235 ? -20.644 8.176 7.923 1.00 98.25 235 PRO A O 1
ATOM 1832 N N . ASP A 1 236 ? -20.849 6.016 7.291 1.00 97.44 236 ASP A N 1
ATOM 1833 C CA . ASP A 1 236 ? -21.058 6.202 5.850 1.00 97.44 236 ASP A CA 1
ATOM 1834 C C . ASP A 1 236 ? -19.896 6.910 5.138 1.00 97.44 236 ASP A C 1
ATOM 1836 O O . ASP A 1 236 ? -20.050 7.492 4.062 1.00 97.44 236 ASP A O 1
ATOM 1840 N N . PHE A 1 237 ? -18.702 6.841 5.730 1.00 98.19 237 PHE A N 1
ATOM 1841 C CA . PHE A 1 237 ? -17.489 7.396 5.156 1.00 98.19 237 PHE A CA 1
ATOM 1842 C C . PHE A 1 237 ? -16.302 6.442 5.314 1.00 98.19 237 PHE A C 1
ATOM 1844 O O . PHE A 1 237 ? -15.934 5.760 4.350 1.00 98.19 237 PHE A O 1
ATOM 1851 N N . MET A 1 238 ? -15.678 6.402 6.496 1.00 98.19 238 MET A N 1
ATOM 1852 C CA . MET A 1 238 ? -14.465 5.613 6.725 1.00 98.19 238 MET A CA 1
ATOM 1853 C C . MET A 1 238 ? -14.122 5.417 8.211 1.00 98.19 238 MET A C 1
ATOM 1855 O O . MET A 1 238 ? -14.553 6.172 9.087 1.00 98.19 238 MET A O 1
ATOM 1859 N N . CYS A 1 239 ? -13.282 4.414 8.472 1.00 98.69 239 CYS A N 1
ATOM 1860 C CA . CYS A 1 239 ? -12.648 4.144 9.762 1.00 98.69 239 CYS A CA 1
ATOM 1861 C C . CYS A 1 239 ? -11.132 4.374 9.646 1.00 98.69 239 CYS A C 1
ATOM 1863 O O . CYS A 1 239 ? -10.459 3.612 8.955 1.00 98.69 239 CYS A O 1
ATOM 1865 N N . GLN A 1 240 ? -10.588 5.389 10.319 1.00 98.81 240 GLN A N 1
ATOM 1866 C CA . GLN A 1 240 ? -9.173 5.774 10.280 1.00 98.81 240 GLN A CA 1
ATOM 1867 C C . GLN A 1 240 ? -8.427 5.356 11.555 1.00 98.81 240 GLN A C 1
ATOM 1869 O O . GLN A 1 240 ? -8.906 5.552 12.677 1.00 98.81 240 GLN A O 1
ATOM 1874 N N . GLY A 1 241 ? -7.226 4.808 11.367 1.00 98.56 241 GLY A N 1
ATOM 1875 C CA . GLY A 1 241 ? -6.340 4.318 12.422 1.00 98.56 241 GLY A CA 1
ATOM 1876 C C . GLY A 1 241 ? -4.862 4.456 12.053 1.00 98.56 241 GLY A C 1
ATOM 1877 O O . GLY A 1 241 ? -4.500 5.228 11.166 1.00 98.56 241 GLY A O 1
ATOM 1878 N N . GLY A 1 242 ? -3.998 3.721 12.755 1.00 97.75 242 GLY A N 1
ATOM 1879 C CA . GLY A 1 242 ? -2.573 3.604 12.417 1.00 97.75 242 GLY A CA 1
ATOM 1880 C C . GLY A 1 242 ? -1.643 4.653 13.036 1.00 97.75 242 GLY A C 1
ATOM 1881 O O . GLY A 1 242 ? -0.464 4.693 12.700 1.00 97.75 242 GLY A O 1
ATOM 1882 N N . ASP A 1 243 ? -2.129 5.482 13.963 1.00 98.25 243 ASP A N 1
ATOM 1883 C CA . ASP A 1 243 ? -1.268 6.347 14.779 1.00 98.25 243 ASP A CA 1
ATOM 1884 C C . ASP A 1 243 ? -0.787 5.591 16.027 1.00 98.25 243 ASP A C 1
ATOM 1886 O O . ASP A 1 243 ? -1.393 5.672 17.093 1.00 98.25 243 ASP A O 1
ATOM 1890 N N . PHE A 1 244 ? 0.308 4.842 15.902 1.00 97.62 244 PHE A N 1
ATOM 1891 C CA . PHE A 1 244 ? 0.918 4.117 17.026 1.00 97.62 244 PHE A CA 1
ATOM 1892 C C . PHE A 1 244 ? 1.876 4.975 17.870 1.00 97.62 244 PHE A C 1
ATOM 1894 O O . PHE A 1 244 ? 2.364 4.517 18.905 1.00 97.62 244 PHE A O 1
ATOM 1901 N N . THR A 1 245 ? 2.177 6.214 17.457 1.00 97.12 245 THR A N 1
ATOM 1902 C CA . THR A 1 245 ? 3.135 7.060 18.187 1.00 97.12 245 THR A CA 1
ATOM 1903 C C . THR A 1 245 ? 2.448 7.979 19.189 1.00 97.12 245 THR A C 1
ATOM 1905 O O . THR A 1 245 ? 2.954 8.141 20.302 1.00 97.12 245 THR A O 1
ATOM 1908 N N . ARG A 1 246 ? 1.293 8.551 18.823 1.00 95.94 246 ARG A N 1
ATOM 1909 C CA . ARG A 1 246 ? 0.506 9.471 19.662 1.00 95.94 246 ARG A CA 1
ATOM 1910 C C . ARG A 1 246 ? -0.927 9.005 19.916 1.00 95.94 246 ARG A C 1
ATOM 1912 O O . ARG A 1 246 ? -1.533 9.475 20.874 1.00 95.94 246 ARG A O 1
ATOM 1919 N N . GLY A 1 247 ? -1.466 8.103 19.095 1.00 94.19 247 GLY A N 1
ATOM 1920 C CA . GLY A 1 247 ? -2.801 7.524 19.288 1.00 94.19 247 GLY A CA 1
ATOM 1921 C C . GLY A 1 247 ? -3.972 8.489 19.080 1.00 94.19 247 GLY A C 1
ATOM 1922 O O . GLY A 1 247 ? -5.087 8.167 19.481 1.00 94.19 247 GLY A O 1
ATOM 1923 N N . ASN A 1 248 ? -3.746 9.670 18.494 1.00 93.88 248 ASN A N 1
ATOM 1924 C CA . ASN A 1 248 ? -4.758 10.730 18.384 1.00 93.88 248 ASN A CA 1
ATOM 1925 C C . ASN A 1 248 ? -4.888 11.335 16.975 1.00 93.88 248 ASN A C 1
ATOM 1927 O O . ASN A 1 248 ? -5.598 12.321 16.793 1.00 93.88 248 ASN A O 1
ATOM 1931 N N . GLY A 1 249 ? -4.196 10.764 15.989 1.00 93.94 249 GLY A N 1
ATOM 1932 C CA . GLY A 1 249 ? -4.213 11.198 14.593 1.00 93.94 249 GLY A CA 1
ATOM 1933 C C . GLY A 1 249 ? -3.171 12.262 14.249 1.00 93.94 249 GLY A C 1
ATOM 1934 O O . GLY A 1 249 ? -3.054 12.640 13.086 1.00 93.94 249 GLY A O 1
ATOM 1935 N N . THR A 1 250 ? -2.373 12.729 15.216 1.00 95.31 250 THR A N 1
ATOM 1936 C CA . THR A 1 250 ? -1.280 13.693 14.967 1.00 95.31 250 THR A CA 1
ATOM 1937 C C . THR A 1 250 ? 0.087 13.031 14.795 1.00 95.31 250 THR A C 1
ATOM 1939 O O . THR A 1 250 ? 1.067 13.719 14.506 1.00 95.31 250 THR A O 1
ATOM 1942 N N . GLY A 1 251 ? 0.169 11.717 15.015 1.00 95.75 251 GLY A N 1
ATOM 1943 C CA . GLY A 1 251 ? 1.398 10.939 14.944 1.00 95.75 251 GLY A CA 1
ATOM 1944 C C . GLY A 1 251 ? 1.454 9.959 13.772 1.00 95.75 251 GLY A C 1
ATOM 1945 O O . GLY A 1 251 ? 0.926 10.202 12.685 1.00 95.75 251 GLY A O 1
ATOM 1946 N N . GLY A 1 252 ? 2.130 8.842 14.023 1.00 96.12 252 GLY A N 1
ATOM 1947 C CA . GLY A 1 252 ? 2.541 7.851 13.040 1.00 96.12 252 GLY A CA 1
ATOM 1948 C C . GLY A 1 252 ? 3.888 8.164 12.378 1.00 96.12 252 GLY A C 1
ATOM 1949 O O . GLY A 1 252 ? 4.245 9.316 12.137 1.00 96.12 252 GLY A O 1
ATOM 1950 N N . GLU A 1 253 ? 4.639 7.114 12.067 1.00 96.25 253 GLU A N 1
ATOM 1951 C CA . GLU A 1 253 ? 5.766 7.146 11.129 1.00 96.25 253 GLU A CA 1
ATOM 1952 C C . GLU A 1 253 ? 5.741 5.904 10.224 1.00 96.25 253 GLU A C 1
ATOM 1954 O O . GLU A 1 253 ? 5.018 4.950 10.512 1.00 96.25 253 GLU A O 1
ATOM 1959 N N . SER A 1 254 ? 6.478 5.931 9.113 1.00 96.06 254 SER A N 1
ATOM 1960 C CA . SER A 1 254 ? 6.610 4.803 8.179 1.00 96.06 254 SER A CA 1
ATOM 1961 C C . SER A 1 254 ? 7.879 3.994 8.455 1.00 96.06 254 SER A C 1
ATOM 1963 O O . SER A 1 254 ? 8.810 4.474 9.106 1.00 96.06 254 SER A O 1
ATOM 1965 N N . ILE A 1 255 ? 7.992 2.810 7.853 1.00 89.25 255 ILE A N 1
ATOM 1966 C CA . ILE A 1 255 ? 9.237 2.023 7.913 1.00 89.25 255 ILE A CA 1
ATOM 1967 C C . ILE A 1 255 ? 10.411 2.683 7.170 1.00 89.25 255 ILE A C 1
ATOM 1969 O O . ILE A 1 255 ? 11.562 2.289 7.338 1.00 89.25 255 ILE A O 1
ATOM 1973 N N . TYR A 1 256 ? 10.129 3.692 6.344 1.00 84.62 256 TYR A N 1
ATOM 1974 C CA . TYR A 1 256 ? 11.118 4.439 5.565 1.00 84.62 256 TYR A CA 1
ATOM 1975 C C . TYR A 1 256 ? 11.559 5.740 6.260 1.00 84.62 256 TYR A C 1
ATOM 1977 O O . TYR A 1 256 ? 12.312 6.528 5.686 1.00 84.62 256 TYR A O 1
ATOM 1985 N N . GLY A 1 257 ? 11.086 5.989 7.486 1.00 87.25 257 GLY A N 1
ATOM 1986 C CA . GLY A 1 257 ? 11.250 7.243 8.221 1.00 87.25 257 GLY A CA 1
ATOM 1987 C C . GLY A 1 257 ? 9.917 7.966 8.428 1.00 87.25 257 GLY A C 1
ATOM 1988 O O . GLY A 1 257 ? 8.853 7.360 8.358 1.00 87.25 257 GLY A O 1
ATOM 1989 N N . ALA A 1 258 ? 9.953 9.279 8.672 1.00 83.25 258 ALA A N 1
ATOM 1990 C CA . ALA A 1 258 ? 8.755 10.023 9.072 1.00 83.25 258 ALA A CA 1
ATOM 1991 C C . ALA A 1 258 ? 7.618 9.959 8.034 1.00 83.25 258 ALA A C 1
ATOM 1993 O O . ALA A 1 258 ? 6.475 9.691 8.399 1.00 83.25 258 ALA A O 1
ATOM 1994 N N . LYS A 1 259 ? 7.928 10.202 6.754 1.00 90.56 259 LYS A N 1
ATOM 1995 C CA . LYS A 1 259 ? 6.959 10.240 5.650 1.00 90.56 259 LYS A CA 1
ATOM 1996 C C . LYS A 1 259 ? 7.560 9.687 4.353 1.00 90.56 259 LYS A C 1
ATOM 1998 O O . LYS A 1 259 ? 8.778 9.737 4.180 1.00 90.56 259 LYS A O 1
ATOM 2003 N N . PHE A 1 260 ? 6.719 9.226 3.427 1.00 88.31 260 PHE A N 1
ATOM 2004 C CA . PHE A 1 260 ? 7.096 8.830 2.068 1.00 88.31 260 PHE A CA 1
ATOM 2005 C C . PHE A 1 260 ? 6.118 9.357 1.002 1.00 88.31 260 PHE A C 1
ATOM 2007 O O . PHE A 1 260 ? 4.989 9.753 1.296 1.00 88.31 260 PHE A O 1
ATOM 2014 N N . ALA A 1 261 ? 6.598 9.387 -0.245 1.00 86.31 261 ALA A N 1
ATOM 2015 C CA . ALA A 1 261 ? 5.877 9.904 -1.407 1.00 86.31 261 ALA A CA 1
ATOM 2016 C C . ALA A 1 261 ? 4.624 9.089 -1.766 1.00 86.31 261 ALA A C 1
ATOM 2018 O O . ALA A 1 261 ? 4.521 7.916 -1.406 1.00 86.31 261 ALA A O 1
ATOM 2019 N N . ASP A 1 262 ? 3.695 9.707 -2.493 1.00 83.69 262 ASP A N 1
ATOM 2020 C CA . ASP A 1 262 ? 2.563 9.007 -3.100 1.00 83.69 262 ASP A CA 1
ATOM 2021 C C . ASP A 1 262 ? 3.082 8.084 -4.207 1.00 83.69 262 ASP A C 1
ATOM 2023 O O . ASP A 1 262 ? 3.767 8.529 -5.126 1.00 83.69 262 ASP A O 1
ATOM 2027 N N . GLU A 1 263 ? 2.808 6.783 -4.105 1.00 81.88 263 GLU A N 1
ATOM 2028 C CA . GLU A 1 263 ? 3.381 5.800 -5.029 1.00 81.88 263 GLU A CA 1
ATOM 2029 C C . GLU A 1 263 ? 2.701 5.831 -6.402 1.00 81.88 263 GLU A C 1
ATOM 2031 O O . GLU A 1 263 ? 3.376 5.942 -7.423 1.00 81.88 263 GLU A O 1
ATOM 2036 N N . ASN A 1 264 ? 1.368 5.749 -6.432 1.00 83.38 264 ASN A N 1
ATOM 2037 C CA . ASN A 1 264 ? 0.528 6.035 -7.595 1.00 83.38 264 ASN A CA 1
ATOM 2038 C C . ASN A 1 264 ? -0.953 6.141 -7.179 1.00 83.38 264 ASN A C 1
ATOM 2040 O O . ASN A 1 264 ? -1.319 5.853 -6.043 1.00 83.38 264 ASN A O 1
ATOM 2044 N N . PHE A 1 265 ? -1.815 6.530 -8.124 1.00 90.25 265 PHE A N 1
ATOM 2045 C CA . PHE A 1 265 ? -3.268 6.645 -7.930 1.00 90.25 265 PHE A CA 1
ATOM 2046 C C . PHE A 1 265 ? -4.058 5.800 -8.944 1.00 90.25 265 PHE A C 1
ATOM 2048 O O . PHE A 1 265 ? -5.102 6.236 -9.447 1.00 90.25 265 PHE A O 1
ATOM 2055 N N . ILE A 1 266 ? -3.530 4.623 -9.306 1.00 82.00 266 ILE A N 1
ATOM 2056 C CA . ILE A 1 266 ? -4.145 3.717 -10.291 1.00 82.00 266 ILE A CA 1
ATOM 2057 C C . ILE A 1 266 ? -5.451 3.145 -9.730 1.00 82.00 266 ILE A C 1
ATOM 2059 O O . ILE A 1 266 ? -6.505 3.271 -10.357 1.00 82.00 266 ILE A O 1
ATOM 2063 N N . LYS A 1 267 ? -5.391 2.558 -8.528 1.00 87.50 267 LYS A N 1
ATOM 2064 C CA . LYS A 1 267 ? -6.563 2.042 -7.811 1.00 87.50 267 LYS A CA 1
ATOM 2065 C C . LYS A 1 267 ? -7.413 3.208 -7.287 1.00 87.50 267 LYS A C 1
ATOM 2067 O O . LYS A 1 267 ? -6.888 4.253 -6.902 1.00 87.50 267 LYS A O 1
ATOM 2072 N N . LYS A 1 268 ? -8.735 3.034 -7.314 1.00 96.00 268 LYS A N 1
ATOM 2073 C CA . LYS A 1 268 ? -9.733 4.064 -6.978 1.00 96.00 268 LYS A CA 1
ATOM 2074 C C . LYS A 1 268 ? -10.531 3.667 -5.743 1.00 96.00 268 LYS A C 1
ATOM 2076 O O . LYS A 1 268 ? -10.633 2.483 -5.428 1.00 96.00 268 LYS A O 1
ATOM 2081 N N . HIS A 1 269 ? -11.147 4.641 -5.082 1.00 98.06 269 HIS A N 1
ATOM 2082 C CA . HIS A 1 269 ? -11.999 4.413 -3.915 1.00 98.06 269 HIS A CA 1
ATOM 2083 C C . HIS A 1 269 ? -13.399 3.950 -4.349 1.00 98.06 269 HIS A C 1
ATOM 2085 O O . HIS A 1 269 ? -14.384 4.692 -4.293 1.00 98.06 269 HIS A O 1
ATOM 2091 N N . THR A 1 270 ? -13.470 2.716 -4.848 1.00 94.31 270 THR A N 1
ATOM 2092 C CA . THR A 1 270 ? -14.644 2.146 -5.523 1.00 94.31 270 THR A CA 1
ATOM 2093 C C . THR A 1 270 ? -15.804 1.809 -4.590 1.00 94.31 270 THR A C 1
ATOM 2095 O O . THR A 1 270 ? -16.943 1.773 -5.059 1.00 94.31 270 THR A O 1
ATOM 2098 N N . GLY A 1 271 ? -15.565 1.617 -3.289 1.00 95.31 271 GLY A N 1
ATOM 2099 C CA . GLY A 1 271 ? -16.618 1.261 -2.343 1.00 95.31 271 GLY A CA 1
ATOM 2100 C C . GLY A 1 271 ? -16.121 0.864 -0.949 1.00 95.31 271 GLY A C 1
ATOM 2101 O O . GLY A 1 271 ? -14.956 1.092 -0.614 1.00 95.31 271 GLY A O 1
ATOM 2102 N N . PRO A 1 272 ? -17.014 0.270 -0.136 1.00 97.94 272 PRO A N 1
ATOM 2103 C CA . PRO A 1 272 ? -16.676 -0.261 1.180 1.00 97.94 272 PRO A CA 1
ATOM 2104 C C . PRO A 1 272 ? -15.569 -1.322 1.107 1.00 97.94 272 PRO A C 1
ATOM 2106 O O . PRO A 1 272 ? -15.509 -2.095 0.155 1.00 97.94 272 PRO A O 1
ATOM 2109 N N . GLY A 1 273 ? -14.715 -1.374 2.127 1.00 96.88 273 GLY A N 1
ATOM 2110 C CA . GLY A 1 273 ? -13.612 -2.331 2.237 1.00 96.88 273 GLY A CA 1
ATOM 2111 C C . GLY A 1 273 ? -12.306 -1.876 1.583 1.00 96.88 273 GLY A C 1
ATOM 2112 O O . GLY A 1 273 ? -11.280 -2.502 1.819 1.00 96.88 273 GLY A O 1
ATOM 2113 N N . VAL A 1 274 ? -12.294 -0.782 0.815 1.00 98.56 274 VAL A N 1
ATOM 2114 C CA . VAL A 1 274 ? -11.050 -0.221 0.262 1.00 98.56 274 VAL A CA 1
ATOM 2115 C C . VAL A 1 274 ? -10.124 0.245 1.391 1.00 98.56 274 VAL A C 1
ATOM 2117 O O . VAL A 1 274 ? -10.553 0.988 2.276 1.00 98.56 274 VAL A O 1
ATOM 2120 N N . LEU A 1 275 ? -8.854 -0.169 1.332 1.00 98.81 275 LEU A N 1
ATOM 2121 C CA . LEU A 1 275 ? -7.787 0.244 2.244 1.00 98.81 275 LEU A CA 1
ATOM 2122 C C . LEU A 1 275 ? -6.898 1.298 1.566 1.00 98.81 275 LEU A C 1
ATOM 2124 O O . LEU A 1 275 ? -6.395 1.088 0.457 1.00 98.81 275 LEU A O 1
ATOM 2128 N N . SER A 1 276 ? -6.713 2.440 2.228 1.00 98.75 276 SER A N 1
ATOM 2129 C CA . SER A 1 276 ? -6.044 3.607 1.642 1.00 98.75 276 SER A CA 1
ATOM 2130 C C . SER A 1 276 ? -5.235 4.399 2.672 1.00 98.75 276 SER A C 1
ATOM 2132 O O . SER A 1 276 ? -5.521 4.364 3.873 1.00 98.75 276 SER A O 1
ATOM 2134 N N . MET A 1 277 ? -4.188 5.088 2.215 1.00 98.44 277 MET A N 1
ATOM 2135 C CA . MET A 1 277 ? -3.294 5.866 3.079 1.00 98.44 277 MET A CA 1
ATOM 2136 C C . MET A 1 277 ? -3.942 7.181 3.513 1.00 98.44 277 MET A C 1
ATOM 2138 O O . MET A 1 277 ? -4.378 7.981 2.681 1.00 98.44 277 MET A O 1
ATOM 2142 N N . ALA A 1 278 ? -3.916 7.469 4.815 1.00 98.00 278 ALA A N 1
ATOM 2143 C CA . ALA A 1 278 ? -4.184 8.814 5.305 1.00 98.00 278 ALA A CA 1
ATOM 2144 C C . ALA A 1 278 ? -2.922 9.678 5.153 1.00 98.00 278 ALA A C 1
ATOM 2146 O O . ALA A 1 278 ? -1.800 9.220 5.379 1.00 98.00 278 ALA A O 1
ATOM 2147 N N . ASN A 1 279 ? -3.102 10.944 4.779 1.00 95.69 279 ASN A N 1
ATOM 2148 C CA . ASN A 1 279 ? -2.008 11.895 4.612 1.00 95.69 279 ASN A CA 1
ATOM 2149 C C . ASN A 1 279 ? -2.460 13.322 4.970 1.00 95.69 279 ASN A C 1
ATOM 2151 O O . ASN A 1 279 ? -3.645 13.582 5.181 1.00 95.69 279 ASN A O 1
ATOM 2155 N N . ALA A 1 280 ? -1.497 14.238 5.064 1.00 93.62 280 ALA A N 1
ATOM 2156 C CA . ALA A 1 280 ? -1.700 15.662 5.335 1.00 93.62 280 ALA A CA 1
ATOM 2157 C C . ALA A 1 280 ? -1.330 16.513 4.105 1.00 93.62 280 ALA A C 1
ATOM 2159 O O . ALA A 1 280 ? -0.703 17.565 4.232 1.00 93.62 280 ALA A O 1
ATOM 2160 N N . GLY A 1 281 ? -1.671 16.018 2.911 1.00 93.12 281 GLY A N 1
ATOM 2161 C CA . GLY A 1 281 ? -1.294 16.600 1.624 1.00 93.12 281 GLY A CA 1
ATOM 2162 C C . GLY A 1 281 ? -0.312 15.731 0.828 1.00 93.12 281 GLY A C 1
ATOM 2163 O O . GLY A 1 281 ? 0.104 14.668 1.306 1.00 93.12 281 GLY A O 1
ATOM 2164 N N . PRO A 1 282 ? 0.072 16.178 -0.382 1.00 94.50 282 PRO A N 1
ATOM 2165 C CA . PRO A 1 282 ? 0.879 15.382 -1.304 1.00 94.50 282 PRO A CA 1
ATOM 2166 C C . PRO A 1 282 ? 2.182 14.885 -0.677 1.00 94.50 282 PRO A C 1
ATOM 2168 O O . PRO A 1 282 ? 2.892 15.649 -0.021 1.00 94.50 282 PRO A O 1
ATOM 2171 N N . ASN A 1 283 ? 2.524 13.622 -0.926 1.00 89.94 283 ASN A N 1
ATOM 2172 C CA . ASN A 1 283 ? 3.774 12.985 -0.507 1.00 89.94 283 ASN A CA 1
ATOM 2173 C C . ASN A 1 283 ? 4.014 12.965 1.012 1.00 89.94 283 ASN A C 1
ATOM 2175 O O . ASN A 1 283 ? 5.153 13.084 1.473 1.00 89.94 283 ASN A O 1
ATOM 2179 N N . THR A 1 284 ? 2.949 12.827 1.806 1.00 95.19 284 THR A N 1
ATOM 2180 C CA . THR A 1 284 ? 3.044 12.807 3.275 1.00 95.19 284 THR A CA 1
ATOM 2181 C C . THR A 1 284 ? 2.552 11.515 3.925 1.00 95.19 284 THR A C 1
ATOM 2183 O O . THR A 1 284 ? 2.116 11.533 5.076 1.00 95.19 284 THR A O 1
ATOM 2186 N N . ASN A 1 285 ? 2.658 10.390 3.215 1.00 95.94 285 ASN A N 1
ATOM 2187 C CA . ASN A 1 285 ? 2.237 9.081 3.713 1.00 95.94 285 ASN A CA 1
ATOM 2188 C C . ASN A 1 285 ? 3.119 8.632 4.883 1.00 95.94 285 ASN A C 1
ATOM 2190 O O . ASN A 1 285 ? 4.341 8.719 4.803 1.00 95.94 285 ASN A O 1
ATOM 2194 N N . GLY A 1 286 ? 2.506 8.152 5.964 1.00 97.56 286 GLY A N 1
ATOM 2195 C CA . GLY A 1 286 ? 3.195 7.641 7.154 1.00 97.56 286 GLY A CA 1
ATOM 2196 C C . GLY A 1 286 ? 2.752 6.214 7.468 1.00 97.56 286 GLY A C 1
ATOM 2197 O O . GLY A 1 286 ? 2.964 5.296 6.680 1.00 97.56 286 GLY A O 1
ATOM 2198 N N . SER A 1 287 ? 2.102 6.034 8.613 1.00 98.38 287 SER A N 1
ATOM 2199 C CA . SER A 1 287 ? 1.458 4.772 9.019 1.00 98.38 287 SER A CA 1
ATOM 2200 C C . SER A 1 287 ? -0.056 4.852 9.117 1.00 98.38 287 SER A C 1
ATOM 2202 O O . SER A 1 287 ? -0.719 3.818 9.145 1.00 98.38 287 SER A O 1
ATOM 2204 N N . GLN A 1 288 ? -0.616 6.060 9.163 1.00 98.75 288 GLN A N 1
ATOM 2205 C CA . GLN A 1 288 ? -2.056 6.213 9.249 1.00 98.75 288 GLN A CA 1
ATOM 2206 C C . GLN A 1 288 ? -2.737 5.748 7.960 1.00 98.75 288 GLN A C 1
ATOM 2208 O O . GLN A 1 288 ? -2.289 6.038 6.849 1.00 98.75 288 GLN A O 1
ATOM 2213 N N . PHE A 1 289 ? -3.853 5.054 8.128 1.00 98.88 289 PHE A N 1
ATOM 2214 C CA . PHE A 1 289 ? -4.649 4.475 7.053 1.00 98.88 289 PHE A CA 1
ATOM 2215 C C . PHE A 1 289 ? -6.130 4.659 7.357 1.00 98.88 289 PHE A C 1
ATOM 2217 O O . PHE A 1 289 ? -6.512 4.946 8.496 1.00 98.88 289 PHE A O 1
ATOM 2224 N N . PHE A 1 290 ? -6.972 4.441 6.355 1.00 98.81 290 PHE A N 1
ATOM 2225 C CA . PHE A 1 290 ? -8.406 4.319 6.551 1.00 98.81 290 PHE A CA 1
ATOM 2226 C C . PHE A 1 290 ? -9.006 3.173 5.739 1.00 98.81 290 PHE A C 1
ATOM 2228 O O . PHE A 1 290 ? -8.521 2.822 4.662 1.00 98.81 290 PHE A O 1
ATOM 2235 N N . LEU A 1 291 ? -10.077 2.604 6.288 1.00 98.69 291 LEU A N 1
ATOM 2236 C CA . LEU A 1 291 ? -10.947 1.628 5.645 1.00 98.69 291 LEU A CA 1
ATOM 2237 C C . LEU A 1 291 ? -12.244 2.322 5.235 1.00 98.69 291 LEU A C 1
ATOM 2239 O O . LEU A 1 291 ? -12.963 2.843 6.089 1.00 98.69 291 LEU A O 1
ATOM 2243 N N . CYS A 1 292 ? -12.546 2.335 3.941 1.00 98.50 292 CYS A N 1
ATOM 2244 C CA . CYS A 1 292 ? -13.794 2.892 3.427 1.00 98.50 292 CYS A CA 1
ATOM 2245 C C . CYS A 1 292 ? -14.995 2.053 3.887 1.00 98.50 292 CYS A C 1
ATOM 2247 O O . CYS A 1 292 ? -14.962 0.823 3.837 1.00 98.50 292 CYS A O 1
ATOM 2249 N N . THR A 1 293 ? -16.089 2.707 4.270 1.00 98.12 293 THR A N 1
ATOM 2250 C CA . THR A 1 293 ? -17.381 2.048 4.557 1.00 98.12 293 THR A CA 1
ATOM 2251 C C . THR A 1 293 ? -18.480 2.438 3.569 1.00 98.12 293 THR A C 1
ATOM 2253 O O . THR A 1 293 ? -19.553 1.831 3.572 1.00 98.12 293 THR A O 1
ATOM 2256 N N . ALA A 1 294 ? -18.168 3.383 2.677 1.00 96.88 294 ALA A N 1
ATOM 2257 C CA . ALA A 1 294 ? -18.948 3.831 1.530 1.00 96.88 294 ALA A CA 1
ATOM 2258 C C . ALA A 1 294 ? -18.016 4.130 0.337 1.00 96.88 294 ALA A C 1
ATOM 2260 O O . ALA A 1 294 ? -16.792 4.057 0.447 1.00 96.88 294 ALA A O 1
ATOM 2261 N N . LYS A 1 295 ? -18.582 4.474 -0.825 1.00 96.81 295 LYS A N 1
ATOM 2262 C CA . LYS A 1 295 ? -17.807 4.931 -1.991 1.00 96.81 295 LYS A CA 1
ATOM 2263 C C . LYS A 1 295 ? -17.337 6.373 -1.782 1.00 96.81 295 LYS A C 1
ATOM 2265 O O . LYS A 1 295 ? -18.161 7.256 -1.571 1.00 96.81 295 LYS A O 1
ATOM 2270 N N . THR A 1 296 ? -16.036 6.627 -1.921 1.00 94.12 296 THR A N 1
ATOM 2271 C CA . THR A 1 296 ? -15.418 7.933 -1.613 1.00 94.12 296 THR A CA 1
ATOM 2272 C C . THR A 1 296 ? -14.579 8.472 -2.776 1.00 94.12 296 THR A C 1
ATOM 2274 O O . THR A 1 296 ? -13.403 8.795 -2.618 1.00 94.12 296 THR A O 1
ATOM 2277 N N . ALA A 1 297 ? -15.171 8.574 -3.969 1.00 96.75 297 ALA A N 1
ATOM 2278 C CA . ALA A 1 297 ? -14.456 8.922 -5.207 1.00 96.75 297 ALA A CA 1
ATOM 2279 C C . ALA A 1 297 ? -13.767 10.307 -5.184 1.00 96.75 297 ALA A C 1
ATOM 2281 O O . ALA A 1 297 ? -12.798 10.533 -5.899 1.00 96.75 297 ALA A O 1
ATOM 2282 N N . TRP A 1 298 ? -14.208 11.239 -4.332 1.00 97.06 298 TRP A N 1
ATOM 2283 C CA . TRP A 1 298 ? -13.571 12.560 -4.171 1.00 97.06 298 TRP A CA 1
ATOM 2284 C C . TRP A 1 298 ? -12.167 12.514 -3.531 1.00 97.06 298 TRP A C 1
AT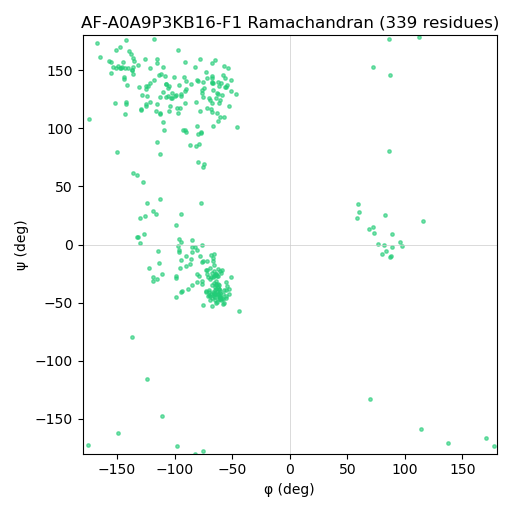OM 2286 O O . TRP A 1 298 ? -11.477 13.542 -3.486 1.00 97.06 298 TRP A O 1
ATOM 2296 N N . LEU A 1 299 ? -11.756 11.345 -3.025 1.00 96.75 299 LEU A N 1
ATOM 2297 C CA . LEU A 1 299 ? -10.413 11.065 -2.507 1.00 96.75 299 LEU A CA 1
ATOM 2298 C C . LEU A 1 299 ? -9.451 10.541 -3.590 1.00 96.75 299 LEU A C 1
ATOM 2300 O O . LEU A 1 299 ? -8.244 10.448 -3.346 1.00 96.75 299 LEU A O 1
ATOM 2304 N N . ASP A 1 300 ? -9.955 10.215 -4.784 1.00 93.94 300 ASP A N 1
ATOM 2305 C CA . ASP A 1 300 ? -9.131 9.738 -5.893 1.00 93.94 300 ASP A CA 1
ATOM 2306 C C . ASP A 1 300 ? -8.096 10.797 -6.303 1.00 93.94 300 ASP A C 1
ATOM 2308 O O . ASP A 1 300 ? -8.391 11.989 -6.392 1.00 93.94 300 ASP A O 1
ATOM 2312 N N . GLY A 1 301 ? -6.855 10.358 -6.538 1.00 90.44 301 GLY A N 1
ATOM 2313 C CA . GLY A 1 301 ? -5.737 11.255 -6.860 1.00 90.44 301 GLY A CA 1
ATOM 2314 C C . GLY A 1 301 ? -5.148 12.006 -5.660 1.00 90.44 301 GLY A C 1
ATOM 2315 O O . GLY A 1 301 ? -4.220 12.787 -5.845 1.00 90.44 301 GLY A O 1
ATOM 2316 N N . LYS A 1 302 ? -5.680 11.792 -4.448 1.00 96.12 302 LYS A N 1
ATOM 2317 C CA . LYS A 1 302 ? -5.202 12.424 -3.205 1.00 96.12 302 LYS A CA 1
ATOM 2318 C C . LYS A 1 302 ? -4.708 11.415 -2.175 1.00 96.12 302 LYS A C 1
ATOM 2320 O O . LYS A 1 302 ? -3.804 11.732 -1.411 1.00 96.12 302 LYS A O 1
ATOM 2325 N N . HIS A 1 303 ? -5.295 10.221 -2.152 1.00 98.12 303 HIS A N 1
ATOM 2326 C CA . HIS A 1 303 ? -4.941 9.141 -1.234 1.00 98.12 303 HIS A CA 1
ATOM 2327 C C . HIS A 1 303 ? -4.604 7.873 -2.020 1.00 98.12 303 HIS A C 1
ATOM 2329 O O . HIS A 1 303 ? -5.316 7.512 -2.961 1.00 98.12 303 HIS A O 1
ATOM 2335 N N . VAL A 1 304 ? -3.496 7.225 -1.658 1.00 96.31 304 VAL A N 1
ATOM 2336 C CA . VAL A 1 304 ? -3.022 5.999 -2.311 1.00 96.31 304 VAL A CA 1
ATOM 2337 C C . VAL A 1 304 ? -3.844 4.818 -1.805 1.00 96.31 304 VAL A C 1
ATOM 2339 O O . VAL A 1 304 ? -3.757 4.468 -0.629 1.00 96.31 304 VAL A O 1
ATOM 2342 N N . VAL A 1 305 ? -4.609 4.191 -2.699 1.00 98.19 305 VAL A N 1
ATOM 2343 C CA . VAL A 1 305 ? -5.292 2.917 -2.437 1.00 98.19 305 VAL A CA 1
ATOM 2344 C C . VAL A 1 305 ? -4.296 1.781 -2.633 1.00 98.19 305 VAL A C 1
ATOM 2346 O O . VAL A 1 305 ? -3.749 1.637 -3.725 1.00 98.19 305 VAL A O 1
ATOM 2349 N N . PHE A 1 306 ? -4.090 0.969 -1.597 1.00 97.81 306 PHE A N 1
ATOM 2350 C CA . PHE A 1 306 ? -3.048 -0.066 -1.585 1.00 97.81 306 PHE A CA 1
ATOM 2351 C C . PHE A 1 306 ? -3.535 -1.436 -1.099 1.00 97.81 306 PHE A C 1
ATOM 2353 O O . PHE A 1 306 ? -2.733 -2.350 -0.933 1.00 97.81 306 PHE A O 1
ATOM 2360 N N . GLY A 1 307 ? -4.836 -1.609 -0.870 1.00 97.88 307 GLY A N 1
ATOM 2361 C CA . GLY A 1 307 ? -5.395 -2.911 -0.527 1.00 97.88 307 GLY A CA 1
ATOM 2362 C C . GLY A 1 307 ? -6.913 -2.910 -0.421 1.00 97.88 307 GLY A C 1
ATOM 2363 O O . GLY A 1 307 ? -7.586 -1.916 -0.718 1.00 97.88 307 GLY A O 1
ATOM 2364 N N . GLN A 1 308 ? -7.448 -4.033 0.041 1.00 98.19 308 GLN A N 1
ATOM 2365 C CA . GLN A 1 308 ? -8.869 -4.210 0.322 1.00 98.19 308 GLN A CA 1
ATOM 2366 C C . GLN A 1 308 ? -9.099 -5.220 1.442 1.00 98.19 308 GLN A C 1
ATOM 2368 O O . GLN A 1 308 ? -8.321 -6.152 1.629 1.00 98.19 308 GLN A O 1
ATOM 2373 N N . VAL A 1 309 ? -10.205 -5.063 2.159 1.00 98.38 309 VAL A N 1
ATOM 2374 C CA . VAL A 1 309 ? -10.727 -6.068 3.085 1.00 98.38 309 VAL A CA 1
ATOM 2375 C C . VAL A 1 309 ? -11.252 -7.248 2.279 1.00 98.38 309 VAL A C 1
ATOM 2377 O O . VAL A 1 309 ? -12.093 -7.087 1.399 1.00 98.38 309 VAL A O 1
ATOM 2380 N N . VAL A 1 310 ? -10.769 -8.437 2.615 1.00 97.31 310 VAL A N 1
ATOM 2381 C CA . VAL A 1 310 ? -11.158 -9.708 1.994 1.00 97.31 310 VAL A CA 1
ATOM 2382 C C . VAL A 1 310 ? -11.952 -10.592 2.956 1.00 97.31 310 VAL A C 1
ATOM 2384 O O . VAL A 1 310 ? -12.767 -11.389 2.506 1.00 97.31 310 VAL A O 1
ATOM 2387 N N . GLU A 1 311 ? -11.777 -10.426 4.272 1.00 97.81 311 GLU A N 1
ATOM 2388 C CA . GLU A 1 311 ? -12.587 -11.087 5.308 1.00 97.81 311 GLU A CA 1
ATOM 2389 C C . GLU A 1 311 ? -12.812 -10.126 6.488 1.00 97.81 311 GLU A C 1
ATOM 2391 O O . GLU A 1 311 ? -11.985 -9.254 6.757 1.00 97.81 311 GLU A O 1
ATOM 2396 N N . GLY A 1 312 ? -13.926 -10.275 7.211 1.00 97.88 312 GLY A N 1
ATOM 2397 C CA . GLY A 1 312 ? -14.213 -9.453 8.395 1.00 97.88 312 GLY A CA 1
ATOM 2398 C C . GLY A 1 312 ? -14.822 -8.079 8.105 1.00 97.88 312 GLY A C 1
ATOM 2399 O O . GLY A 1 312 ? -14.692 -7.157 8.910 1.00 97.88 312 GLY A O 1
ATOM 2400 N N . MET A 1 313 ? -15.511 -7.911 6.970 1.00 98.38 313 MET A N 1
ATOM 2401 C CA . MET A 1 313 ? -16.225 -6.661 6.671 1.00 98.38 313 MET A CA 1
ATOM 2402 C C . MET A 1 313 ? -17.352 -6.370 7.684 1.00 98.38 313 MET A C 1
ATOM 2404 O O . MET A 1 313 ? -17.666 -5.209 7.950 1.00 98.38 313 MET A O 1
ATOM 2408 N N . ASP A 1 314 ? -17.927 -7.399 8.313 1.00 98.31 314 ASP A N 1
ATOM 2409 C CA . ASP A 1 314 ? -18.865 -7.241 9.429 1.00 98.31 314 ASP A CA 1
ATOM 2410 C C . ASP A 1 314 ? -18.190 -6.600 10.656 1.00 98.31 314 ASP A C 1
ATOM 2412 O O . ASP A 1 314 ? -18.807 -5.794 11.350 1.00 98.31 314 ASP A O 1
ATOM 2416 N N . VAL A 1 315 ? -16.907 -6.894 10.900 1.00 98.62 315 VAL A N 1
ATOM 2417 C CA . VAL A 1 315 ? -16.112 -6.269 11.967 1.00 98.62 315 VAL A CA 1
ATOM 2418 C C . VAL A 1 315 ? -15.867 -4.799 11.647 1.00 98.62 315 VAL A C 1
ATOM 2420 O O . VAL A 1 315 ? -16.059 -3.956 12.520 1.00 98.62 315 VAL A O 1
ATOM 2423 N N . VAL A 1 316 ? -15.550 -4.464 10.392 1.00 98.56 316 VAL A N 1
ATOM 2424 C CA . VAL A 1 316 ? -15.448 -3.064 9.938 1.00 98.56 316 VAL A CA 1
ATOM 2425 C C . VAL A 1 316 ? -16.770 -2.321 10.161 1.00 98.56 316 VAL A C 1
ATOM 2427 O O . VAL A 1 316 ? -16.766 -1.207 10.677 1.00 98.56 316 VAL A O 1
ATOM 2430 N N . LYS A 1 317 ? -17.914 -2.952 9.864 1.00 98.50 317 LYS A N 1
ATOM 2431 C CA . LYS A 1 317 ? -19.253 -2.394 10.133 1.00 98.50 317 LYS A CA 1
ATOM 2432 C C . LYS A 1 317 ? -19.537 -2.217 11.634 1.00 98.50 317 LYS A C 1
ATOM 2434 O O . LYS A 1 317 ? -20.152 -1.228 12.023 1.00 98.50 317 LYS A O 1
ATOM 2439 N N . LYS A 1 318 ? -19.066 -3.123 12.500 1.00 98.56 318 LYS A N 1
ATOM 2440 C CA . LYS A 1 318 ? -19.153 -2.956 13.968 1.00 98.56 318 LYS A CA 1
ATOM 2441 C C . LYS A 1 318 ? -18.308 -1.776 14.454 1.00 98.56 318 LYS A C 1
ATOM 2443 O O . LYS A 1 318 ? -18.776 -1.007 15.291 1.00 98.56 318 LYS A O 1
ATOM 2448 N N . VAL A 1 319 ? -17.095 -1.616 13.915 1.00 98.56 319 VAL A N 1
ATOM 2449 C CA . VAL A 1 319 ? -16.228 -0.457 14.191 1.00 98.56 319 VAL A CA 1
ATOM 2450 C C . VAL A 1 319 ? -16.911 0.836 13.744 1.00 98.56 319 VAL A C 1
ATOM 2452 O O . VAL A 1 319 ? -16.993 1.783 14.521 1.00 98.56 319 VAL A O 1
ATOM 2455 N N . GLU A 1 320 ? -17.477 0.858 12.538 1.00 98.50 320 GLU A N 1
ATOM 2456 C CA . GLU A 1 320 ? -18.261 1.984 12.024 1.00 98.50 320 GLU A CA 1
ATOM 2457 C C . GLU A 1 320 ? -19.429 2.357 12.952 1.00 98.50 320 GLU A C 1
ATOM 2459 O O . GLU A 1 320 ? -19.634 3.534 13.251 1.00 98.50 320 GLU A O 1
ATOM 2464 N N . GLY A 1 321 ? -20.162 1.360 13.461 1.00 98.12 321 GLY A N 1
ATOM 2465 C CA . GLY A 1 321 ? -21.330 1.556 14.324 1.00 98.12 321 GLY A CA 1
ATOM 2466 C C . GLY A 1 321 ? -21.040 2.257 15.658 1.00 98.12 321 GLY A C 1
ATOM 2467 O O . GLY A 1 321 ? -21.947 2.848 16.255 1.00 98.12 321 GLY A O 1
ATOM 2468 N N . VAL A 1 322 ? -19.784 2.245 16.121 1.00 98.06 322 VAL A N 1
ATOM 2469 C CA . VAL A 1 322 ? -19.355 3.004 17.308 1.00 98.06 322 VAL A CA 1
ATOM 2470 C C . VAL A 1 322 ? -18.765 4.378 16.976 1.00 98.06 322 VAL A C 1
ATOM 2472 O O . VAL A 1 322 ? -18.371 5.097 17.894 1.00 98.06 322 VAL A O 1
ATOM 2475 N N . GLY A 1 323 ? -18.729 4.771 15.702 1.00 98.06 323 GLY A N 1
ATOM 2476 C CA . GLY A 1 323 ? -18.309 6.096 15.252 1.00 98.06 323 GLY A CA 1
ATOM 2477 C C . GLY A 1 323 ? -19.342 7.201 15.487 1.00 98.06 323 GLY A C 1
ATOM 2478 O O . GLY A 1 323 ? -20.431 6.996 16.038 1.00 98.06 323 GLY A O 1
ATOM 2479 N N . SER A 1 324 ? -18.992 8.408 15.045 1.00 98.12 324 SER A N 1
ATOM 2480 C CA . SER A 1 324 ? -19.867 9.584 15.078 1.00 98.12 324 SER A CA 1
ATOM 2481 C C . SER A 1 324 ? -19.531 10.558 13.947 1.00 98.12 324 SER A C 1
ATOM 2483 O O . SER A 1 324 ? -18.483 10.460 13.316 1.00 98.12 324 SER A O 1
ATOM 2485 N N . GLN A 1 325 ? -20.403 11.537 13.700 1.00 97.50 325 GLN A N 1
ATOM 2486 C CA . GLN A 1 325 ? -20.192 12.539 12.644 1.00 97.50 325 GLN A CA 1
ATOM 2487 C C . GLN A 1 325 ? -18.963 13.436 12.886 1.00 97.50 325 GLN A C 1
ATOM 2489 O O . GLN A 1 325 ? -18.365 13.928 11.934 1.00 97.50 325 GLN A O 1
ATOM 2494 N N . SER A 1 326 ? -18.530 13.616 14.141 1.00 97.12 326 SER A N 1
ATOM 2495 C CA . SER A 1 326 ? -17.274 14.319 14.451 1.00 97.12 326 SER A CA 1
ATOM 2496 C C . SER A 1 326 ? -16.030 13.452 14.223 1.00 97.12 326 SER A C 1
ATOM 2498 O O . SER A 1 326 ? -14.907 13.949 14.267 1.00 97.12 326 SER A O 1
ATOM 2500 N N . GLY A 1 327 ? -16.215 12.150 13.990 1.00 97.31 327 GLY A N 1
ATOM 2501 C CA . GLY A 1 327 ? -15.158 11.150 13.939 1.00 97.31 327 GLY A CA 1
ATOM 2502 C C . GLY A 1 327 ? -14.809 10.544 15.298 1.00 97.31 327 GLY A C 1
ATOM 2503 O O . GLY A 1 327 ? -14.100 9.546 15.334 1.00 97.31 327 GLY A O 1
ATOM 2504 N N . ALA A 1 328 ? -15.301 11.083 16.416 1.00 97.25 328 ALA A N 1
ATOM 2505 C CA . ALA A 1 328 ? -15.030 10.499 17.728 1.00 97.25 328 ALA A CA 1
ATOM 2506 C C . ALA A 1 328 ? -15.718 9.131 17.881 1.00 97.25 328 ALA A C 1
ATOM 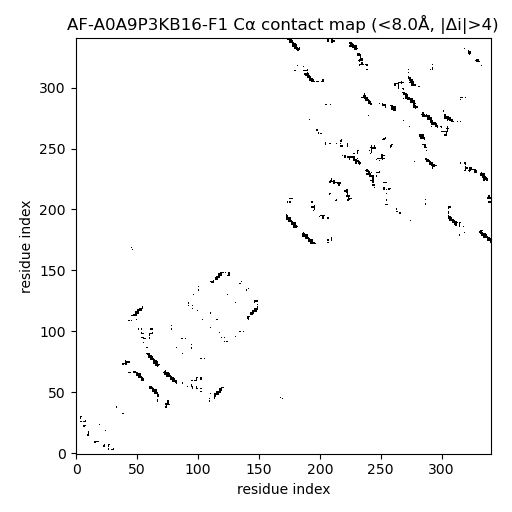2508 O O . ALA A 1 328 ? -16.873 8.957 17.482 1.00 97.25 328 ALA A O 1
ATOM 2509 N N . THR A 1 329 ? -15.032 8.170 18.497 1.00 97.38 329 THR A N 1
ATOM 2510 C CA . THR A 1 329 ? -15.581 6.841 18.797 1.00 97.38 329 THR A CA 1
ATOM 2511 C C . THR A 1 329 ? -16.248 6.820 20.171 1.00 97.38 329 THR A C 1
ATOM 2513 O O . THR A 1 329 ? -15.656 7.262 21.155 1.00 97.38 329 THR A O 1
ATOM 2516 N N . LYS A 1 330 ? -17.449 6.242 20.274 1.00 97.06 330 LYS A N 1
ATOM 2517 C CA . LYS A 1 330 ? -18.192 6.069 21.539 1.00 97.06 330 LYS A CA 1
ATOM 2518 C C . LYS A 1 330 ? -17.505 5.108 22.509 1.00 97.06 330 LYS A C 1
ATOM 2520 O O . LYS A 1 330 ? -17.717 5.189 23.713 1.00 97.06 330 LYS A O 1
ATOM 2525 N N . GLN A 1 331 ? -16.724 4.173 21.978 1.00 97.38 331 GLN A N 1
ATOM 2526 C CA . GLN A 1 331 ? -15.950 3.197 22.736 1.00 97.38 331 GLN A CA 1
ATOM 2527 C C . GLN A 1 331 ? -14.555 3.074 22.116 1.00 97.38 331 GLN A C 1
ATOM 2529 O O . GLN A 1 331 ? -14.434 3.244 20.902 1.00 97.38 331 GLN A O 1
ATOM 2534 N N . PRO A 1 332 ? -13.512 2.754 22.902 1.00 97.69 332 PRO A N 1
ATOM 2535 C CA . PRO A 1 332 ? -12.185 2.501 22.356 1.00 97.69 332 PRO A CA 1
ATOM 2536 C C . PRO A 1 332 ? -12.215 1.349 21.349 1.00 97.69 332 PRO A C 1
ATOM 2538 O O . PRO A 1 332 ? -12.703 0.264 21.671 1.00 97.69 332 PRO A O 1
ATOM 2541 N N . VAL A 1 333 ? -11.671 1.581 20.157 1.00 98.50 333 VAL A N 1
ATOM 2542 C CA . VAL A 1 333 ? -11.479 0.556 19.127 1.00 98.50 333 VAL A CA 1
ATOM 2543 C C . VAL A 1 333 ? -9.985 0.330 18.954 1.00 98.50 333 VAL A C 1
ATOM 2545 O O . VAL A 1 333 ? -9.278 1.228 18.497 1.00 98.50 333 VAL A O 1
ATOM 2548 N N . VAL A 1 334 ? -9.499 -0.850 19.335 1.00 98.69 334 VAL A N 1
ATOM 2549 C CA . VAL A 1 334 ? -8.060 -1.145 19.436 1.00 98.69 334 VAL A CA 1
ATOM 2550 C C . VAL A 1 334 ? -7.705 -2.368 18.603 1.00 98.69 334 VAL A C 1
ATOM 2552 O O . VAL A 1 334 ? -8.399 -3.386 18.661 1.00 98.69 334 VAL A O 1
ATOM 2555 N N . ILE A 1 335 ? -6.594 -2.266 17.874 1.00 98.75 335 ILE A N 1
ATOM 2556 C CA . ILE A 1 335 ? -5.927 -3.377 17.193 1.00 98.75 335 ILE A CA 1
ATOM 2557 C C . ILE A 1 335 ? -5.121 -4.129 18.253 1.00 98.75 335 ILE A C 1
ATOM 2559 O O . ILE A 1 335 ? -4.023 -3.715 18.618 1.00 98.75 335 ILE A O 1
ATOM 2563 N N . VAL A 1 336 ? -5.687 -5.191 18.824 1.00 98.50 336 VAL A N 1
ATOM 2564 C CA . VAL A 1 336 ? -5.043 -5.921 19.933 1.00 98.50 336 VAL A CA 1
ATOM 2565 C C . VAL A 1 336 ? -3.977 -6.892 19.455 1.00 98.50 336 VAL A C 1
ATOM 2567 O O . VAL A 1 336 ? -3.037 -7.182 20.196 1.00 98.50 336 VAL A O 1
ATOM 2570 N N . ASP A 1 337 ? -4.099 -7.358 18.216 1.00 98.44 337 ASP A N 1
ATOM 2571 C CA . ASP A 1 337 ? -3.066 -8.126 17.542 1.00 98.44 337 ASP A CA 1
ATOM 2572 C C . ASP A 1 337 ? -3.108 -7.877 16.037 1.00 98.44 337 ASP A C 1
ATOM 2574 O O . ASP A 1 337 ? -4.144 -7.502 15.480 1.00 98.44 337 ASP A O 1
ATOM 2578 N N . CYS A 1 338 ? -1.967 -8.052 15.387 1.00 98.19 338 CYS A N 1
ATOM 2579 C CA . CYS A 1 338 ? -1.831 -7.874 13.952 1.00 98.19 338 CYS A CA 1
ATOM 2580 C C . CYS A 1 338 ? -0.661 -8.693 13.415 1.00 98.19 338 CYS A C 1
ATOM 2582 O O . CYS A 1 338 ? 0.258 -9.035 14.158 1.00 98.19 338 CYS A O 1
ATOM 2584 N N . GLY A 1 339 ? -0.693 -8.999 12.122 1.00 92.44 339 GLY A N 1
ATOM 2585 C CA . GLY A 1 339 ? 0.369 -9.766 11.483 1.00 92.44 339 GLY A CA 1
ATOM 2586 C C . GLY A 1 339 ? 0.092 -10.051 10.016 1.00 92.44 339 GLY A C 1
ATOM 2587 O O . GLY A 1 339 ? -0.875 -9.550 9.440 1.00 92.44 339 GLY A O 1
ATOM 2588 N N . GLN A 1 340 ? 0.959 -10.863 9.424 1.00 91.69 340 GLN A N 1
ATOM 2589 C CA . GLN A 1 340 ? 0.806 -11.418 8.083 1.00 91.69 340 GLN A CA 1
ATOM 2590 C C . GLN A 1 340 ? 0.308 -12.866 8.187 1.00 91.69 340 GLN A C 1
ATOM 2592 O O . GLN A 1 340 ? 0.662 -13.554 9.146 1.00 91.69 340 GLN A O 1
ATOM 2597 N N . LEU A 1 341 ? -0.548 -13.281 7.248 1.00 87.06 341 LEU A N 1
ATOM 2598 C CA . LEU A 1 341 ? -1.104 -14.636 7.156 1.00 87.06 341 LEU A CA 1
ATOM 2599 C C . LEU A 1 341 ? -0.249 -15.559 6.292 1.00 87.06 341 LEU A C 1
ATOM 2601 O O . LEU A 1 341 ? 0.286 -15.063 5.272 1.00 87.06 341 LEU A O 1
#

Nearest PDB structures (foldseek):
  4jjm-assembly2_B  TM=1.002E+00  e=4.504E-35  Citrus sinensis
  4hy7-assembly1_A  TM=1.002E+00  e=2.082E-34  Triticum aestivum
  2igw-assembly1_A  TM=9.979E-01  e=7.530E-34  Caenorhabditis elegans
  4jcp-assembly1_A  TM=1.000E+00  e=3.079E-33  Brugia malayi
  6lxo-assembly1_A  TM=9.416E-01  e=9.495E-32  Trichomonas vaginalis

Mean predicted aligned error: 17.49 Å

Sequence (341 aa):
MAGLTGPLTDLLQKGTFYEWGEKQQVAFGALKNLLISPPVLRIADPERPFEVITDASDIAIGAVLMQDFGNGLQPIAYESRKMQTAERNYPVHDKEMLAIVHAFKIWRCYLTGADVMVRTDHKSLHNIPKAISYFRAVLPSFHTIFLSGSPLVLDSIFLAPRDIHHFASAMANPRVFFDITIGGSKAGRIVMELYADTTPKTAENFRCLCTGEKGIGKSGKPLSFKGSSFHRVIPDFMCQGGDFTRGNGTGGESIYGAKFADENFIKKHTGPGVLSMANAGPNTNGSQFFLCTAKTAWLDGKHVVFGQVVEGMDVVKKVEGVGSQSGATKQPVVIVDCGQL

pLDDT: mean 80.42, std 20.43, range [23.83, 98.88]

Foldseek 3Di:
DCVLCVVVVVCVDPPDDNDCDPSNVNSVVVVVCPVVPPLPQDADDLQFEWEKEWDFDLWKIWIFIWTDPPPDTGTNDIDMDTDDPVLSPDDRVVRRLVNVLVVCVVVVVRQQLHHYEYEDQDPVVVPDPVSVVVCCVSPVRHDDYHYDDDDDDPPDPDDDPDPPPPRPDPDFFWKKKFFKDWQNHGLGMWIKGWPCVQQVQVSVQQQCQQALVLAAAPLRFGSHQAFAFQQFAAAQFKGKIFARNPNNPPHFATSVHRWAFQRDQPDFQAFFFFKKFDAPWGRGGGGMIITTHTRDRVCGPTIHGTIGTPDDSVSRVVQNVQAHNVRGGVTIMGRNHMHTD

=== Feature glossary ===
Key to the feature types in this record:

pLDDT. pLDDT is the predicted lDDT-Cα score: AlphaFold's confidence that the local environment of each residue (all inter-atomic distances within 15 Å) is correctly placed. It is a per-residue number between 0 and 100, with higher meaning more reliable.

Radius of gyration, Cα contacts, bounding box. The geometric summary reports three shape descriptors. Rg (radius of gyration) measures how spread out the Cα atoms are about their centre of mass; compact globular proteins have small Rg, elongated or unfolded ones large. Cα contacts (<8 Å, |i−j|>4) count long-range residue pairs in spatial proximity — high for tightly packed folds, near zero for rods or random coil. The bounding-box extents give the protein's footprint along x, y, z in Å.

Backbone torsions (φ/ψ). Backbone dihedral angles. Every residue except chain termini has a φ (preceding-C → N → Cα → C) and a ψ (N → Cα → C → next-N). They are reported in degrees following the IUPAC sign convention. Secondary structure is essentially a statement about which (φ, ψ) basin each residue occupies.

Contact-map, Ramachandran, and PAE plots. Plot images: a contact map (which residues are close in 3D, as an N×N binary image), a Ramachandran scatter (backbone torsion angles, revealing secondary-structure composition at a glance), and — for AlphaFold structures — a PAE heatmap (pairwise prediction confidence).

Predicted aligned error. Predicted Aligned Error (PAE) is an AlphaFold confidence matrix: entry (i, j) is the expected error in the position of residue j, in ångströms, when the prediction is superimposed on the true structure at residue i. Low PAE within a block of residues means that block is internally rigid and well-predicted; high PAE between two blocks means their relative placement is uncertain even if each block individually is confident.

Secondary structure (3-state, P-SEA). Three-state secondary structure (P-SEA) collapses the eight DSSP classes into helix (a), strand (b), and coil (c). P-SEA assigns these from Cα geometry alone — distances and angles — without requiring backbone oxygens, so it works on any Cα trace.

Solvent-accessible surface area. Solvent-accessible surface area (SASA) is the area in Å² traced out by the centre of a 1.4 Å probe sphere (a water molecule) rolled over the protein's van der Waals surface (Shrake–Rupley / Lee–Richards construction). Buried residues have near-zero SASA; fully exposed residues can exceed 200 Å². The total SASA scales roughly with the number of surface residues.

Foldseek 3Di. The Foldseek 3Di string encodes local tertiary geometry as a 20-letter alphabet — one character per residue — derived from the relative positions of nearby Cα atoms. Unlike the amino-acid sequence, 3Di is a direct function of the 3D structure, so two proteins with the same fold have similar 3Di strings even at low sequence identity.

B-factor. For experimental (PDB) structures, the B-factor (temperature factor) quantifies the positional spread of each atom in the crystal — a combination of thermal vibration and static disorder — in units of Å². High B-factors mark flexible loops or poorly resolved regions; low B-factors mark the rigid, well-ordered core.

mmCIF coordinates. The mmCIF block holds the 3D Cartesian coordinates of each backbone atom (N, Cα, C, O) in ångströms. mmCIF is the PDB's canonical archive format — a tagged-loop text representation of the atomic model.

InterPro / GO / CATH / organism. Functional annotations link the protein to curated databases. InterPro entries identify conserved domains and families by matching the sequence against member-database signatures (Pfam, PROSITE, CDD, …). Gene Ontology (GO) terms describe molecular function, biological process, and cellular component in a controlled vocabulary. CATH places the structure in a hierarchical fold classification (Class/Architecture/Topology/Homologous-superfamily). The organism is the source species.

Rendered structure images. Structure images are PyMOL renders from six orthogonal camera directions. Cartoon representation draws helices as coils and strands as arrows; sticks shows the backbone as bonds; surface shows the solvent-excluded envelope. Rainbow coloring maps sequence position to hue (blue→red, N→C); chain coloring assigns a distinct color per polypeptide.

Sequence. This is the polypeptide sequence — one letter per residue, N-terminus first. Length ranges from a few dozen residues for small domains to over a thousand for large multi-domain proteins.

Secondary structure (8-state, DSSP). The SS8 string is DSSP's per-residue secondary-structure call. α-helix (H) means an i→i+4 H-bond ladder; β-strand (E) means the residue participates in a β-sheet; 3₁₀ (G) and π (I) are tighter and wider helices; T/S are turns/bends; '-' is loop.

Nearest PDB structures. Structural nearest neighbors (via Foldseek easy-search vs the PDB). Reported per hit: target PDB id, E-value, and alignment TM-score. A TM-score above ~0.5 is the conventional threshold for 'same fold'.